Protein AF-A0A2E2AXV4-F1 (afdb_monomer_lite)

Foldseek 3Di:
DDDDDDDDDDDDDDDDDDDDPDDPPPVVVVVVVVVVVPPDDDDDDDDDDDDDCVVVVVVVVVVVVVVVVVVVVVVVVVVVVVVVVVCVVPPPLDQPAQKWKAADPVDPDQAQPAQWDFQFWKDAVPPHTHGHIWGKTWMWMATDDDPPDDGGDIDIFIWAFLERPFAADQPPDPDDGRGGGFYKDWPCPDPQADPVLQFLLQLCCQPLVVVSNPHHLSRLLNNLQSHQRRQDPDNDCPDDRIHGDPPDPSSVSSVVVNVVSVCCVVVVVRPGGATKMWGDDPRRTIIIGRDDHVVVVVCVVVVVVVVVVVVPPPPDD

Sequence (317 aa):
MPKVHLRLSRFYVLRLPLSPDENFFQLSVLAWLKFGCLLRPASQPTGSAEKKMTRKHKRVEEMNKHLITTMLSCLILVGLSNFAKATYYYDNCKYDGNVVVRDSSASSGYYLSGTKDTDLQVEKQYGGYNNISTGTLNLDIREKTNPGSNPASWYNFQAYCLEMNQTAKFDTNPTDTYGWTYQTSSLAGYSGISSSDVTFLGKLWANAFETSKTGEVEAAAFQALVWETVQDSKIDLDDDNFDLYRTNGFTKDVYALANEWIDNINNGIWTDTVDLYVLKDHCSQDFITTVPEPTSMALALVGGLMLLGRGRRQRIA

Secondary structure (DSSP, 8-state):
--------PPP--------SSS-HHHHHHHHHHHHHTT-PPPPPP-----SS-HHHHHHHHHHHHHHHHHHHHHHHHHHHHHHHHHHHHHS------SEEEEE-TTSSSSBPTT--EEEEEEEETTS-EEEEEE--EEEEEEEPPPTTSPPPPPEEEEEEES-SS-----S---SS--SEEEEEEEGGGSTT--HHHHHHHHHHHHHHTTGGGS-HHHHHHHHHHHHHHHH-SS--TTSTTEEE-TTSHHHHHHHHHHHHHHHHHHTTS-------EEEE-SSS--EEES---HHHHHHHHHHHHHHHHHGGGS---

Radius of gyration: 31.93 Å; chains: 1; bounding box: 104×83×51 Å

pLDDT: mean 76.7, std 20.16, range [28.28, 98.56]

Structure (mmCIF, N/CA/C/O backbone):
data_AF-A0A2E2AXV4-F1
#
_entry.id   AF-A0A2E2AXV4-F1
#
loop_
_atom_site.group_PDB
_atom_site.id
_atom_site.type_symbol
_atom_site.label_atom_id
_atom_site.label_alt_id
_atom_site.label_comp_id
_atom_site.label_asym_id
_atom_site.label_entity_id
_atom_site.label_seq_id
_atom_site.pdbx_PDB_ins_code
_atom_site.Cartn_x
_atom_site.Cartn_y
_atom_site.Cartn_z
_atom_site.occupancy
_atom_site.B_iso_or_equiv
_atom_site.auth_seq_id
_atom_site.auth_comp_id
_atom_site.auth_asym_id
_atom_site.auth_atom_id
_atom_site.pdbx_PDB_model_num
ATOM 1 N N . MET A 1 1 ? 77.698 25.470 8.549 1.00 33.06 1 MET A N 1
ATOM 2 C CA . MET A 1 1 ? 76.540 24.851 7.859 1.00 33.06 1 MET A CA 1
ATOM 3 C C . MET A 1 1 ? 75.270 25.376 8.515 1.00 33.06 1 MET A C 1
ATOM 5 O O . MET A 1 1 ? 75.167 25.198 9.724 1.00 33.06 1 MET A O 1
ATOM 9 N N . PRO A 1 2 ? 74.348 26.059 7.812 1.00 34.50 2 PRO A N 1
ATOM 10 C CA . PRO A 1 2 ? 73.137 26.548 8.457 1.00 34.50 2 PRO A CA 1
ATOM 11 C C . PRO A 1 2 ? 72.119 25.406 8.586 1.00 34.50 2 PRO A C 1
ATOM 13 O O . PRO A 1 2 ? 71.889 24.655 7.636 1.00 34.50 2 PRO A O 1
ATOM 16 N N . LYS A 1 3 ? 71.540 25.260 9.781 1.00 36.53 3 LYS A N 1
ATOM 17 C CA . LYS A 1 3 ? 70.423 24.350 10.058 1.00 36.53 3 LYS A CA 1
ATOM 18 C C . LYS A 1 3 ? 69.144 24.963 9.487 1.00 36.53 3 LYS A C 1
ATOM 20 O O . LYS A 1 3 ? 68.745 26.048 9.898 1.00 36.53 3 LYS A O 1
ATOM 25 N N . VAL A 1 4 ? 68.508 24.265 8.551 1.00 31.64 4 VAL A N 1
ATOM 26 C CA . VAL A 1 4 ? 67.164 24.600 8.066 1.00 31.64 4 VAL A CA 1
ATOM 27 C C . VAL A 1 4 ? 66.159 23.961 9.023 1.00 31.64 4 VAL A C 1
ATOM 29 O O . VAL A 1 4 ? 66.091 22.739 9.120 1.00 31.64 4 VAL A O 1
ATOM 32 N N . HIS A 1 5 ? 65.405 24.782 9.754 1.00 32.62 5 HIS A N 1
ATOM 33 C CA . HIS A 1 5 ? 64.292 24.323 10.582 1.00 32.62 5 HIS A CA 1
ATOM 34 C C . HIS A 1 5 ? 63.016 24.249 9.735 1.00 32.62 5 HIS A C 1
ATOM 36 O O . HIS A 1 5 ? 62.445 25.274 9.369 1.00 32.62 5 HIS A O 1
ATOM 42 N N . LEU A 1 6 ? 62.555 23.032 9.446 1.00 29.05 6 LEU A N 1
ATOM 43 C CA . LEU A 1 6 ? 61.206 22.781 8.939 1.00 29.05 6 LEU A CA 1
ATOM 44 C C . LEU A 1 6 ? 60.211 22.963 10.093 1.00 29.05 6 LEU A C 1
ATOM 46 O O . LEU A 1 6 ? 60.135 22.131 10.996 1.00 29.05 6 LEU A O 1
ATOM 50 N N . ARG A 1 7 ? 59.460 24.070 10.084 1.00 31.97 7 ARG A N 1
ATOM 51 C CA . ARG A 1 7 ? 58.270 24.233 10.931 1.00 31.97 7 ARG A CA 1
ATOM 52 C C . ARG A 1 7 ? 57.105 23.496 10.271 1.00 31.97 7 ARG A C 1
ATOM 54 O O . ARG A 1 7 ? 56.613 23.925 9.234 1.00 31.97 7 ARG A O 1
ATOM 61 N N . LEU A 1 8 ? 56.669 22.401 10.888 1.00 30.92 8 LEU A N 1
ATOM 62 C CA . LEU A 1 8 ? 55.391 21.761 10.589 1.00 30.92 8 LEU A CA 1
ATOM 63 C C . LEU A 1 8 ? 54.263 22.644 11.136 1.00 30.92 8 LEU A C 1
ATOM 65 O O . LEU A 1 8 ? 54.106 22.789 12.348 1.00 30.92 8 LEU A O 1
ATOM 69 N N . SER A 1 9 ? 53.498 23.261 10.241 1.00 33.12 9 SER A N 1
ATOM 70 C CA . SER A 1 9 ? 52.269 23.970 10.595 1.00 33.12 9 SER A CA 1
ATOM 71 C C . SER A 1 9 ? 51.182 22.953 10.951 1.00 33.12 9 SER A C 1
ATOM 73 O O . SER A 1 9 ? 50.941 22.011 10.197 1.00 33.12 9 SER A O 1
ATOM 75 N N . ARG A 1 10 ? 50.535 23.131 12.110 1.00 34.66 10 ARG A N 1
ATOM 76 C CA . ARG A 1 10 ? 49.409 22.304 12.570 1.00 34.66 10 ARG A CA 1
ATOM 77 C C . ARG A 1 10 ? 48.262 22.348 11.556 1.00 34.66 10 ARG A C 1
ATOM 79 O O . ARG A 1 10 ? 47.731 23.421 11.279 1.00 34.66 10 ARG A O 1
ATOM 86 N N . PHE A 1 11 ? 47.851 21.183 11.062 1.00 32.62 11 PHE A N 1
ATOM 87 C CA . PHE A 1 11 ? 46.569 21.011 10.386 1.00 32.62 11 PHE A CA 1
ATOM 88 C C . PHE A 1 11 ? 45.459 20.995 11.440 1.00 32.62 11 PHE A C 1
ATOM 90 O O . PHE A 1 11 ? 45.424 20.111 12.293 1.00 32.62 11 PHE A O 1
ATOM 97 N N . TYR A 1 12 ? 44.562 21.977 11.391 1.00 30.95 12 TYR A N 1
ATOM 98 C CA . TYR A 1 12 ? 43.303 21.931 12.129 1.00 30.95 12 TYR A CA 1
ATOM 99 C C . TYR A 1 12 ? 42.257 21.255 11.243 1.00 30.95 12 TYR A C 1
ATOM 101 O O . TYR A 1 12 ? 41.901 21.779 10.188 1.00 30.95 12 TYR A O 1
ATOM 109 N N . VAL A 1 13 ? 41.778 20.086 11.666 1.00 32.41 13 VAL A N 1
ATOM 110 C CA . VAL A 1 13 ? 40.598 19.444 11.079 1.00 32.41 13 VAL A CA 1
ATOM 111 C C . VAL A 1 13 ? 39.376 20.099 11.716 1.00 32.41 13 VAL A C 1
ATOM 113 O O . VAL A 1 13 ? 38.994 19.765 12.835 1.00 32.41 13 VAL A O 1
ATOM 116 N N . LEU A 1 14 ? 38.796 21.080 11.029 1.00 28.28 14 LEU A N 1
ATOM 117 C CA . LEU A 1 14 ? 37.485 21.622 11.378 1.00 28.28 14 LEU A CA 1
ATOM 118 C C . LEU A 1 14 ? 36.425 20.588 10.978 1.00 28.28 14 LEU A C 1
ATOM 120 O O . LEU A 1 14 ? 36.155 20.407 9.793 1.00 28.28 14 LEU A O 1
ATOM 124 N N . ARG A 1 15 ? 35.843 19.893 11.962 1.00 30.91 15 ARG A N 1
ATOM 125 C CA . ARG A 1 15 ? 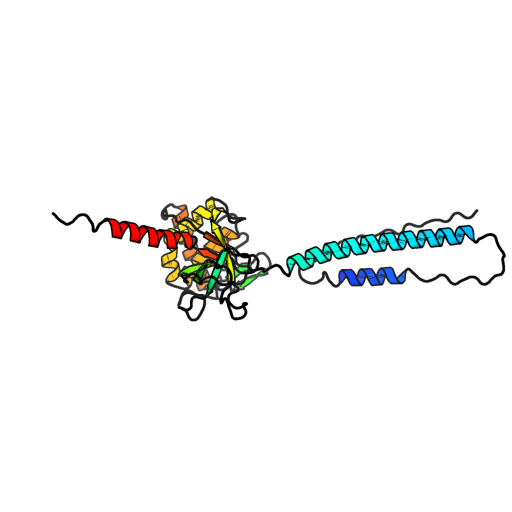34.567 19.188 11.782 1.00 30.91 15 ARG A CA 1
ATOM 126 C C . ARG A 1 15 ? 33.449 20.203 11.982 1.00 30.91 15 ARG A C 1
ATOM 128 O O . ARG A 1 15 ? 33.238 20.655 13.103 1.00 30.91 15 ARG A O 1
ATOM 135 N N . LEU A 1 16 ? 32.766 20.564 10.903 1.00 33.41 16 LEU A N 1
ATOM 136 C CA . LEU A 1 16 ? 31.475 21.243 10.972 1.00 33.41 16 LEU A CA 1
ATOM 137 C C . LEU A 1 16 ? 30.372 20.184 10.817 1.00 33.41 16 LEU A C 1
ATOM 139 O O . LEU A 1 16 ? 30.524 19.308 9.962 1.00 33.41 16 LEU A O 1
ATOM 143 N N . PRO A 1 17 ? 29.295 20.226 11.619 1.00 34.78 17 PRO A N 1
ATOM 144 C CA . PRO A 1 17 ? 28.119 19.402 11.378 1.00 34.78 17 PRO A CA 1
ATOM 145 C C . PRO A 1 17 ? 27.365 19.997 10.180 1.00 34.78 17 PRO A C 1
ATOM 147 O O . PRO A 1 17 ? 27.063 21.188 10.179 1.00 34.78 17 PRO A O 1
ATOM 150 N N . LEU A 1 18 ? 27.111 19.206 9.136 1.00 38.47 18 LEU A N 1
ATOM 151 C CA . LEU A 1 18 ? 26.379 19.647 7.943 1.00 38.47 18 LEU A CA 1
ATOM 152 C C . LEU A 1 18 ? 25.322 18.601 7.570 1.00 38.47 18 LEU A C 1
ATOM 154 O O . LEU A 1 18 ? 25.611 17.405 7.613 1.00 38.47 18 LEU A O 1
ATOM 158 N N . SER A 1 19 ? 24.112 19.074 7.245 1.00 40.28 19 SER A N 1
ATOM 159 C CA . SER A 1 19 ? 22.974 18.257 6.803 1.00 40.28 19 SER A CA 1
ATOM 160 C C . SER A 1 19 ? 23.146 17.791 5.342 1.00 40.28 19 SER A C 1
ATOM 162 O O . SER A 1 19 ? 23.970 18.368 4.620 1.00 40.28 19 SER A O 1
ATOM 164 N N . PRO A 1 20 ? 22.428 16.736 4.905 1.00 46.34 20 PRO A N 1
ATOM 165 C CA . PRO A 1 20 ? 22.838 15.937 3.748 1.00 46.34 20 PRO A CA 1
ATOM 166 C C . PRO A 1 20 ? 22.631 16.583 2.371 1.00 46.34 20 PRO A C 1
ATOM 168 O O . PRO A 1 20 ? 23.271 16.138 1.421 1.00 46.34 20 PRO A O 1
ATOM 171 N N . ASP A 1 21 ? 21.814 17.631 2.233 1.00 44.28 21 ASP A N 1
ATOM 172 C CA . ASP A 1 21 ? 21.125 17.804 0.945 1.00 44.28 21 ASP A CA 1
ATOM 173 C C . ASP A 1 21 ? 21.596 18.922 0.003 1.00 44.28 21 ASP A C 1
ATOM 175 O O . ASP A 1 21 ? 21.155 18.918 -1.139 1.00 44.28 21 ASP A O 1
ATOM 179 N N . GLU A 1 22 ? 22.525 19.831 0.348 1.00 44.75 22 GLU A N 1
ATOM 180 C CA . GLU A 1 22 ? 22.777 20.967 -0.580 1.00 44.75 22 GLU A CA 1
ATOM 181 C C . GLU A 1 22 ? 24.216 21.402 -0.910 1.00 44.75 22 GLU A C 1
ATOM 183 O O . GLU A 1 22 ? 24.378 22.245 -1.786 1.00 44.75 22 GLU A O 1
ATOM 188 N N . ASN A 1 23 ? 25.302 20.873 -0.327 1.00 46.88 23 ASN A N 1
ATOM 189 C CA . ASN A 1 23 ? 26.601 21.581 -0.458 1.00 46.88 23 ASN A CA 1
ATOM 190 C C . ASN A 1 23 ? 27.855 20.775 -0.833 1.00 46.88 23 ASN A C 1
ATOM 192 O O . ASN A 1 23 ? 28.978 21.251 -0.633 1.00 46.88 23 ASN A O 1
ATOM 196 N N . PHE A 1 24 ? 27.723 19.609 -1.471 1.00 48.75 24 PHE A N 1
ATOM 197 C CA . PHE A 1 24 ? 28.915 18.846 -1.879 1.00 48.75 24 PHE A CA 1
ATOM 198 C C . PHE A 1 24 ? 29.754 19.547 -2.972 1.00 48.75 24 PHE A C 1
ATOM 200 O O . PHE A 1 24 ? 30.974 19.383 -3.022 1.00 48.75 24 PHE A O 1
ATOM 207 N N . PHE A 1 25 ? 29.138 20.398 -3.801 1.00 46.88 25 PHE A N 1
ATOM 208 C CA . PHE A 1 25 ? 29.830 21.122 -4.878 1.00 46.88 25 PHE A CA 1
ATOM 209 C C . PHE A 1 25 ? 30.650 22.338 -4.401 1.00 46.88 25 PHE A C 1
ATOM 211 O O . PHE A 1 25 ? 31.629 22.707 -5.047 1.00 46.88 25 PHE A O 1
ATOM 218 N N . GLN A 1 26 ? 30.311 22.952 -3.261 1.00 48.59 26 GLN A N 1
ATOM 219 C CA . GLN A 1 26 ? 31.015 24.149 -2.769 1.00 48.59 26 GLN A CA 1
ATOM 220 C C . GLN A 1 26 ? 32.349 23.828 -2.069 1.00 48.59 26 GLN A C 1
ATOM 222 O O . GLN A 1 26 ? 33.305 24.608 -2.137 1.00 48.59 26 GLN A O 1
ATOM 227 N N . LEU A 1 27 ? 32.457 22.662 -1.424 1.00 48.47 27 LEU A N 1
ATOM 228 C CA . LEU A 1 27 ? 33.640 22.286 -0.637 1.00 48.47 27 LEU A CA 1
ATOM 229 C C . LEU A 1 27 ? 34.871 21.956 -1.496 1.00 48.47 27 LEU A C 1
ATOM 231 O O . LEU A 1 27 ? 36.000 22.241 -1.088 1.00 48.47 27 LEU A O 1
ATOM 235 N N . SER A 1 28 ? 34.680 21.417 -2.701 1.00 48.75 28 SER A N 1
ATOM 236 C CA . SER A 1 28 ? 35.780 21.102 -3.623 1.00 48.75 28 SER A CA 1
ATOM 237 C C . SER A 1 28 ? 36.423 22.363 -4.222 1.00 48.75 28 SER A C 1
ATOM 239 O O . SER A 1 28 ? 37.643 22.404 -4.394 1.00 48.75 28 SER A O 1
ATOM 241 N N . VAL A 1 29 ? 35.648 23.432 -4.441 1.00 48.66 29 VAL A N 1
ATOM 242 C CA . VAL A 1 29 ? 36.140 24.717 -4.976 1.00 48.66 29 VAL A CA 1
ATOM 243 C C . VAL A 1 29 ? 36.889 25.537 -3.912 1.00 48.66 29 VAL A C 1
ATOM 245 O O . VAL A 1 29 ? 37.928 26.137 -4.196 1.00 48.66 29 VAL A O 1
ATOM 248 N N . LEU A 1 30 ? 36.436 25.519 -2.653 1.00 45.41 30 LEU A N 1
ATOM 249 C CA . LEU A 1 30 ? 37.099 26.246 -1.556 1.00 45.41 30 LEU A CA 1
ATOM 250 C C . LEU A 1 30 ? 38.467 25.656 -1.171 1.00 45.41 30 LEU A C 1
ATOM 252 O O . LEU A 1 30 ? 39.377 26.402 -0.790 1.00 45.41 30 LEU A O 1
ATOM 256 N N . ALA A 1 31 ? 38.655 24.341 -1.316 1.00 50.69 31 ALA A N 1
ATOM 257 C CA . ALA A 1 31 ? 39.959 23.701 -1.128 1.00 50.69 31 ALA A CA 1
ATOM 258 C C . ALA A 1 31 ? 40.990 24.151 -2.187 1.00 50.69 31 ALA A C 1
ATOM 260 O O . ALA A 1 31 ? 42.175 24.303 -1.875 1.00 50.69 31 ALA A O 1
ATOM 261 N N . TRP A 1 32 ? 40.535 24.445 -3.410 1.00 50.66 32 TRP A N 1
ATOM 262 C CA . TRP A 1 32 ? 41.373 24.919 -4.516 1.00 50.66 32 TRP A CA 1
ATOM 263 C C . TRP A 1 32 ? 41.937 26.329 -4.285 1.00 50.66 32 TRP A C 1
ATOM 265 O O . TRP A 1 32 ? 43.131 26.562 -4.490 1.00 50.66 32 TRP A O 1
ATOM 275 N N . LEU A 1 33 ? 41.123 27.262 -3.780 1.00 44.84 33 LEU A N 1
ATOM 276 C CA . LEU A 1 33 ? 41.553 28.649 -3.542 1.00 44.84 33 LEU A CA 1
ATOM 277 C C . LEU A 1 33 ? 42.592 28.775 -2.415 1.00 44.84 33 LEU A C 1
ATOM 279 O O . LEU A 1 33 ? 43.498 29.607 -2.498 1.00 44.84 33 LEU A O 1
ATOM 283 N N . LYS A 1 34 ? 42.525 27.923 -1.383 1.00 44.09 34 LYS A N 1
ATOM 284 C CA . LYS A 1 34 ? 43.516 27.940 -0.291 1.00 44.09 34 LYS A CA 1
ATOM 285 C C . LYS A 1 34 ? 44.873 27.352 -0.686 1.00 44.09 34 LYS A C 1
ATOM 287 O O . LYS A 1 34 ? 45.884 27.805 -0.152 1.00 44.09 34 LYS A O 1
ATOM 292 N N . PHE A 1 35 ? 44.926 26.405 -1.625 1.00 46.06 35 PHE A N 1
ATOM 293 C CA . PHE A 1 35 ? 46.199 25.845 -2.100 1.00 46.06 35 PHE A CA 1
ATOM 294 C C . PHE A 1 35 ? 46.886 26.716 -3.163 1.00 46.06 35 PHE A C 1
ATOM 296 O O . PHE A 1 35 ? 48.115 26.805 -3.166 1.00 46.06 35 PHE A O 1
ATOM 303 N N . GLY A 1 36 ? 46.125 27.434 -3.999 1.00 44.53 36 GLY A N 1
ATOM 304 C CA . GLY A 1 36 ? 46.685 28.347 -5.007 1.00 44.53 36 GLY A CA 1
ATOM 305 C C . GLY A 1 36 ? 47.483 29.525 -4.425 1.00 44.53 36 GLY A C 1
ATOM 306 O O . GLY A 1 36 ? 48.432 29.996 -5.046 1.00 44.53 36 GLY A O 1
ATOM 307 N N . CYS A 1 37 ? 47.171 29.965 -3.201 1.00 40.81 37 CYS A N 1
ATOM 308 C CA . CYS A 1 37 ? 47.824 31.124 -2.578 1.00 40.81 37 CYS A CA 1
ATOM 309 C C . CYS A 1 37 ? 49.216 30.855 -1.970 1.00 40.81 37 CYS A C 1
ATOM 311 O O . CYS A 1 37 ? 49.896 31.806 -1.587 1.00 40.81 37 CYS A O 1
ATOM 313 N N . LEU A 1 38 ? 49.675 29.601 -1.876 1.00 46.69 38 LEU A N 1
ATOM 314 C CA . LEU A 1 38 ? 50.963 29.269 -1.238 1.00 46.69 38 LEU A CA 1
ATOM 315 C C . LEU A 1 38 ? 52.137 29.080 -2.210 1.00 46.69 38 LEU A C 1
ATOM 317 O O . LEU A 1 38 ? 53.274 28.925 -1.765 1.00 46.69 38 LEU A O 1
ATOM 321 N N . LEU A 1 39 ? 51.910 29.158 -3.523 1.00 43.66 39 LEU A N 1
ATOM 322 C CA . LEU A 1 39 ? 52.967 29.053 -4.534 1.00 43.66 39 LEU A CA 1
ATOM 323 C C . LEU A 1 39 ? 53.317 30.430 -5.107 1.00 43.66 39 LEU A C 1
ATOM 325 O O . LEU A 1 39 ? 53.106 30.713 -6.283 1.00 43.66 39 LEU A O 1
ATOM 329 N N . ARG A 1 40 ? 53.876 31.308 -4.267 1.00 45.03 40 ARG A N 1
ATOM 330 C CA . ARG A 1 40 ? 54.516 32.542 -4.745 1.00 45.03 40 ARG A CA 1
ATOM 331 C C . ARG A 1 40 ? 55.931 32.191 -5.238 1.00 45.03 40 ARG A C 1
ATOM 333 O O . ARG A 1 40 ? 56.717 31.686 -4.435 1.00 45.03 40 ARG A O 1
ATOM 340 N N . PRO A 1 41 ? 56.288 32.420 -6.514 1.00 46.56 41 PRO A N 1
ATOM 341 C CA . PRO A 1 41 ? 57.640 32.152 -6.992 1.00 46.56 41 PRO A CA 1
ATOM 342 C C . PRO A 1 41 ? 58.630 33.079 -6.278 1.00 46.56 41 PRO A C 1
ATOM 344 O O . PRO A 1 41 ? 58.455 34.297 -6.255 1.00 46.56 41 PRO A O 1
ATOM 347 N N . ALA A 1 42 ? 59.660 32.498 -5.662 1.00 51.62 42 ALA A N 1
ATOM 348 C CA . ALA A 1 42 ? 60.747 33.261 -5.064 1.00 51.62 42 ALA A CA 1
ATOM 349 C C . ALA A 1 42 ? 61.505 34.020 -6.166 1.00 51.62 42 ALA A C 1
ATOM 351 O O . ALA A 1 42 ? 61.944 33.426 -7.152 1.00 51.62 42 ALA A O 1
ATOM 352 N N . SER A 1 43 ? 61.645 35.334 -5.995 1.00 53.06 43 SER A N 1
ATOM 353 C CA . SER A 1 43 ? 62.412 36.223 -6.871 1.00 53.06 43 SER A CA 1
ATOM 354 C C . SER A 1 43 ? 63.854 35.728 -7.040 1.00 53.06 43 SER A C 1
ATOM 356 O O . SER A 1 43 ? 64.539 35.466 -6.049 1.00 53.06 43 SER A O 1
ATOM 358 N N . GLN A 1 44 ? 64.313 35.612 -8.289 1.00 51.25 44 GLN A N 1
ATOM 359 C CA . GLN A 1 44 ? 65.667 35.167 -8.624 1.00 51.25 44 GLN A CA 1
ATOM 360 C C . GLN A 1 44 ? 66.733 36.168 -8.137 1.00 51.25 44 GLN A C 1
ATOM 362 O O . GLN A 1 44 ? 66.582 37.367 -8.369 1.00 51.25 44 GLN A O 1
ATOM 367 N N . PRO A 1 45 ? 67.836 35.709 -7.517 1.00 47.66 45 PRO A N 1
ATOM 368 C CA . PRO A 1 45 ? 68.968 36.570 -7.207 1.00 47.66 45 PRO A CA 1
ATOM 369 C C . PRO A 1 45 ? 69.836 36.799 -8.453 1.00 47.66 45 PRO A C 1
ATOM 371 O O . PRO A 1 45 ? 70.344 35.858 -9.065 1.00 47.66 45 PRO A O 1
ATOM 374 N N . THR A 1 46 ? 70.046 38.065 -8.805 1.00 59.88 46 THR A N 1
ATOM 375 C CA . THR A 1 46 ? 71.034 38.506 -9.794 1.00 59.88 46 THR A CA 1
ATOM 376 C C . THR A 1 46 ? 72.407 38.601 -9.130 1.00 59.88 46 THR A C 1
ATOM 378 O O . THR A 1 46 ? 72.633 39.482 -8.302 1.00 59.88 46 THR A O 1
ATOM 381 N N . GLY A 1 47 ? 73.336 37.708 -9.470 1.00 48.72 47 GLY A N 1
ATOM 382 C CA . GLY A 1 47 ? 74.706 37.789 -8.961 1.00 48.72 47 GLY A CA 1
ATOM 383 C C . GLY A 1 47 ? 75.611 36.678 -9.479 1.00 48.72 47 GLY A C 1
ATOM 384 O O . GLY A 1 47 ? 75.411 35.505 -9.178 1.00 48.72 47 GLY A O 1
ATOM 385 N N . SER A 1 48 ? 76.613 37.072 -10.263 1.00 56.41 48 SER A N 1
ATOM 386 C CA . SER A 1 48 ? 77.638 36.222 -10.869 1.00 56.41 48 SER A CA 1
ATOM 387 C C . SER A 1 48 ? 78.529 35.557 -9.810 1.00 56.41 48 SER A C 1
ATOM 389 O O . SER A 1 48 ? 79.532 36.122 -9.386 1.00 56.41 48 SER A O 1
ATOM 391 N N . ALA A 1 49 ? 78.164 34.340 -9.400 1.00 54.94 49 ALA A N 1
ATOM 392 C CA . ALA A 1 49 ? 79.024 33.396 -8.680 1.00 54.94 49 ALA A CA 1
ATOM 393 C C . ALA A 1 49 ? 78.829 31.973 -9.241 1.00 54.94 49 ALA A C 1
ATOM 395 O O . ALA A 1 49 ? 78.188 31.092 -8.674 1.00 54.94 49 ALA A O 1
ATOM 396 N N . GLU A 1 50 ? 79.318 31.820 -10.465 1.00 51.38 50 GLU A N 1
ATOM 397 C CA . GLU A 1 50 ? 80.151 30.728 -10.969 1.00 51.38 50 GLU A CA 1
ATOM 398 C C . GLU A 1 50 ? 80.106 29.337 -10.275 1.00 51.38 50 GLU A C 1
ATOM 400 O O . GLU A 1 50 ? 80.683 29.073 -9.222 1.00 51.38 50 GLU A O 1
ATOM 405 N N . LYS A 1 51 ? 79.477 28.392 -10.990 1.00 58.53 51 LYS A N 1
ATOM 406 C CA . LYS A 1 51 ? 79.886 26.982 -11.185 1.00 58.53 51 LYS A CA 1
ATOM 407 C C . LYS A 1 51 ? 80.297 26.146 -9.955 1.00 58.53 51 LYS A C 1
ATOM 409 O O . LYS A 1 51 ? 81.298 25.438 -9.997 1.00 58.53 51 LYS A O 1
ATOM 414 N N . LYS A 1 52 ? 79.468 26.049 -8.911 1.00 54.28 52 LYS A N 1
ATOM 415 C CA . LYS A 1 52 ? 79.474 24.835 -8.044 1.00 54.28 52 LYS A CA 1
ATOM 416 C C . LYS A 1 52 ? 78.152 24.499 -7.349 1.00 54.28 52 LYS A C 1
ATOM 418 O O . LYS A 1 52 ? 78.120 23.672 -6.441 1.00 54.28 52 LYS A O 1
ATOM 423 N N . MET A 1 53 ? 7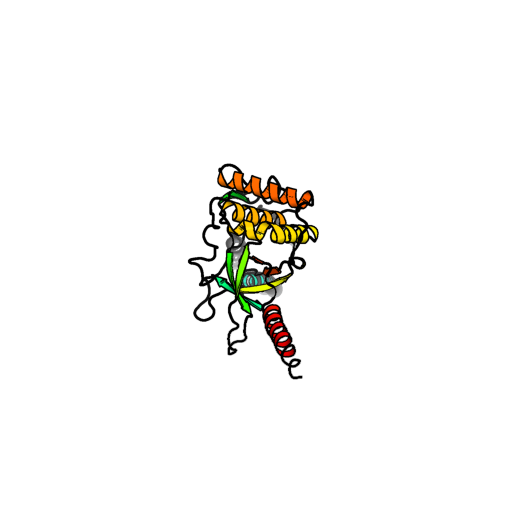7.041 25.076 -7.814 1.00 52.78 53 MET A N 1
ATOM 424 C CA . MET A 1 53 ? 75.712 24.900 -7.205 1.00 52.78 53 MET A CA 1
ATOM 425 C C . MET A 1 53 ? 74.668 24.260 -8.139 1.00 52.78 53 MET A C 1
ATOM 427 O O . MET A 1 53 ? 73.483 24.238 -7.834 1.00 52.78 53 MET A O 1
ATOM 431 N N . THR A 1 54 ? 75.086 23.679 -9.266 1.00 59.12 54 THR A N 1
ATOM 432 C CA . THR A 1 54 ? 74.168 23.156 -10.296 1.00 59.12 54 THR A CA 1
ATOM 433 C C . THR A 1 54 ? 73.594 21.769 -9.986 1.00 59.12 54 THR A C 1
ATOM 435 O O . THR A 1 54 ? 72.497 21.446 -10.432 1.00 59.12 54 THR A O 1
ATOM 438 N N . ARG A 1 55 ? 74.265 20.938 -9.172 1.00 60.94 55 ARG A N 1
ATOM 439 C CA . ARG A 1 55 ? 73.758 19.586 -8.847 1.00 60.94 55 ARG A CA 1
ATOM 440 C C . ARG A 1 55 ? 72.704 19.559 -7.740 1.00 60.94 55 ARG A C 1
ATOM 442 O O . ARG A 1 55 ? 71.781 18.753 -7.816 1.00 60.94 55 ARG A O 1
ATOM 449 N N . LYS A 1 56 ? 72.822 20.414 -6.717 1.00 64.69 56 LYS A N 1
ATOM 450 C CA . LYS A 1 56 ? 71.837 20.452 -5.621 1.00 64.69 56 LYS A CA 1
ATOM 451 C C . LYS A 1 56 ? 70.514 21.054 -6.082 1.00 64.69 56 LYS A C 1
ATOM 453 O O . LYS A 1 56 ? 69.472 20.505 -5.751 1.00 64.69 56 LYS A O 1
ATOM 458 N N . HIS A 1 57 ? 70.558 22.110 -6.894 1.00 67.88 57 HIS A N 1
ATOM 459 C CA . HIS A 1 57 ? 69.336 22.754 -7.363 1.00 67.88 57 HIS A CA 1
ATOM 460 C C . HIS A 1 57 ? 68.531 21.849 -8.306 1.00 67.88 57 HIS A C 1
ATOM 462 O O . HIS A 1 57 ? 67.330 21.692 -8.109 1.00 67.88 57 HIS A O 1
ATOM 468 N N . LYS A 1 58 ? 69.215 21.138 -9.218 1.00 73.38 58 LYS A N 1
ATOM 469 C CA . LYS A 1 58 ? 68.579 20.168 -10.120 1.00 73.38 58 LYS A CA 1
ATOM 470 C C . LYS A 1 58 ? 67.909 19.006 -9.370 1.00 73.38 58 LYS A C 1
ATOM 472 O O . LYS A 1 58 ? 66.821 18.600 -9.744 1.00 73.38 58 LYS A O 1
ATOM 477 N N . ARG A 1 59 ? 68.499 18.502 -8.273 1.00 72.31 59 ARG A N 1
ATOM 478 C CA . ARG A 1 59 ? 67.853 17.456 -7.448 1.00 72.31 59 ARG A CA 1
ATOM 479 C C . ARG A 1 59 ? 66.592 17.940 -6.737 1.00 72.31 59 ARG A C 1
ATOM 481 O O . ARG A 1 59 ? 65.649 17.170 -6.621 1.00 72.31 59 ARG A O 1
ATOM 488 N N . VAL A 1 60 ? 66.576 19.185 -6.259 1.00 73.25 60 VAL A N 1
ATOM 489 C CA . VAL A 1 60 ? 65.387 19.758 -5.603 1.00 73.25 60 VAL A CA 1
ATOM 490 C C . VAL A 1 60 ? 64.257 19.954 -6.615 1.00 73.25 60 VAL A C 1
ATOM 492 O O . VAL A 1 60 ? 63.104 19.676 -6.303 1.00 73.25 60 VAL A O 1
ATOM 495 N N . GLU A 1 61 ? 64.583 20.363 -7.842 1.00 77.00 61 GLU A N 1
ATOM 496 C CA . GLU A 1 61 ? 63.594 20.507 -8.913 1.00 77.00 61 GLU A CA 1
ATOM 497 C C . GLU A 1 61 ? 62.995 19.155 -9.339 1.00 77.00 61 GLU A C 1
ATOM 499 O O . GLU A 1 61 ? 61.777 19.031 -9.445 1.00 77.00 61 GLU A O 1
ATOM 504 N N . GLU A 1 62 ? 63.828 18.122 -9.504 1.00 78.50 62 GLU A N 1
ATOM 505 C CA . GLU A 1 62 ? 63.376 16.753 -9.811 1.00 78.50 62 GLU A CA 1
ATOM 506 C C . GLU A 1 62 ? 62.516 16.159 -8.678 1.00 78.50 62 GLU A C 1
ATOM 508 O O . GLU A 1 62 ? 61.471 15.561 -8.933 1.00 78.50 62 GLU A O 1
ATOM 513 N N . MET A 1 63 ? 62.892 16.382 -7.411 1.00 80.00 63 MET A N 1
ATOM 514 C CA . MET A 1 63 ? 62.081 15.948 -6.264 1.00 80.00 63 MET A CA 1
ATOM 515 C C . MET A 1 63 ? 60.719 16.648 -6.215 1.00 80.00 63 MET A C 1
ATOM 517 O O . MET A 1 63 ? 59.712 15.997 -5.939 1.00 80.00 63 MET A O 1
ATOM 521 N N . ASN A 1 64 ? 60.663 17.949 -6.515 1.00 79.38 64 ASN A N 1
ATOM 522 C CA . ASN A 1 64 ? 59.398 18.682 -6.551 1.00 79.38 64 ASN A CA 1
ATOM 523 C C . ASN A 1 64 ? 58.489 18.193 -7.684 1.00 79.38 64 ASN A C 1
ATOM 525 O O . ASN A 1 64 ? 57.287 18.055 -7.465 1.00 79.38 64 ASN A O 1
ATOM 529 N N . LYS A 1 65 ? 59.044 17.866 -8.860 1.00 81.44 65 LYS A N 1
ATOM 530 C CA . LYS A 1 65 ? 58.270 17.274 -9.964 1.00 81.44 65 LYS A CA 1
ATOM 531 C C . LYS A 1 65 ? 57.663 15.933 -9.554 1.00 81.44 65 LYS A C 1
ATOM 533 O O . LYS A 1 65 ? 56.464 15.744 -9.722 1.00 81.44 65 LYS A O 1
ATOM 538 N N . HIS A 1 66 ? 58.439 15.042 -8.932 1.00 81.31 66 HIS A N 1
ATOM 539 C CA . HIS A 1 66 ? 57.911 13.757 -8.463 1.00 81.31 66 HIS A CA 1
ATOM 540 C C . HIS A 1 66 ? 56.829 13.899 -7.385 1.00 81.31 66 HIS A C 1
ATOM 542 O O . HIS A 1 66 ? 55.832 13.171 -7.424 1.00 81.31 66 HIS A O 1
ATOM 548 N N . LEU A 1 67 ? 56.991 14.841 -6.452 1.00 81.94 67 LEU A N 1
ATOM 549 C CA . LEU A 1 67 ? 56.003 15.080 -5.401 1.00 81.94 67 LEU A CA 1
ATOM 550 C C . LEU A 1 67 ? 54.684 15.605 -5.986 1.00 81.94 67 LEU A C 1
ATOM 552 O O . LEU A 1 67 ? 53.623 15.077 -5.663 1.00 81.94 67 LEU A O 1
ATOM 556 N N . ILE A 1 68 ? 54.755 16.588 -6.891 1.00 83.31 68 ILE A N 1
ATOM 557 C CA . ILE A 1 68 ? 53.577 17.164 -7.554 1.00 83.31 68 ILE A CA 1
ATOM 558 C C . ILE A 1 68 ? 52.847 16.096 -8.375 1.00 83.31 68 ILE A C 1
ATOM 560 O O . ILE A 1 68 ? 51.634 15.952 -8.232 1.00 83.31 68 ILE A O 1
ATOM 564 N N . THR A 1 69 ? 53.565 15.296 -9.170 1.00 87.31 69 THR A N 1
ATOM 565 C CA . THR A 1 69 ? 52.950 14.232 -9.978 1.00 87.31 69 THR A CA 1
ATOM 566 C C . THR A 1 69 ? 52.275 13.177 -9.104 1.00 87.31 69 THR A C 1
ATOM 568 O O . THR A 1 69 ? 51.156 12.761 -9.399 1.00 87.31 69 THR A O 1
ATOM 571 N N . THR A 1 70 ? 52.902 12.777 -7.994 1.00 88.00 70 THR A N 1
ATOM 572 C CA . THR A 1 70 ? 52.316 11.790 -7.071 1.00 88.00 70 THR A CA 1
ATOM 573 C C . THR A 1 70 ? 51.048 12.330 -6.409 1.00 88.00 70 THR A C 1
ATOM 575 O O . THR A 1 70 ? 50.030 11.641 -6.372 1.00 88.00 70 THR A O 1
ATOM 578 N N . MET A 1 71 ? 51.064 13.584 -5.943 1.00 86.62 71 MET A N 1
ATOM 579 C CA . MET A 1 71 ? 49.880 14.196 -5.335 1.00 86.62 71 MET A CA 1
ATOM 580 C C . MET A 1 71 ? 48.736 14.368 -6.337 1.00 86.62 71 MET A C 1
ATOM 582 O O . MET A 1 71 ? 47.591 14.074 -5.999 1.00 86.62 71 MET A O 1
ATOM 586 N N . LEU A 1 72 ? 49.038 14.779 -7.573 1.00 87.25 72 LEU A N 1
ATOM 587 C CA . LEU A 1 72 ? 48.037 14.910 -8.630 1.00 87.25 72 LEU A CA 1
ATOM 588 C C . LEU A 1 72 ? 47.424 13.547 -8.992 1.00 87.25 72 LEU A C 1
ATOM 590 O O . LEU A 1 72 ? 46.214 13.450 -9.159 1.00 87.25 72 LEU A O 1
ATOM 594 N N . SER A 1 73 ? 48.234 12.485 -9.025 1.00 84.88 73 SER A N 1
ATOM 595 C CA . SER A 1 73 ? 47.769 11.114 -9.289 1.00 84.88 73 SER A CA 1
ATOM 596 C C . SER A 1 73 ? 46.801 10.621 -8.207 1.00 84.88 73 SER A C 1
ATOM 598 O O . SER A 1 73 ? 45.736 10.092 -8.525 1.00 84.88 73 SER A O 1
ATOM 600 N N . CYS A 1 74 ? 47.122 10.850 -6.928 1.00 82.25 74 CYS A N 1
ATOM 601 C CA . CYS A 1 74 ? 46.231 10.511 -5.815 1.00 82.25 74 CYS A CA 1
ATOM 602 C C . CYS A 1 74 ? 44.925 11.318 -5.854 1.00 82.25 74 CYS A C 1
ATOM 604 O O . CYS A 1 74 ? 43.855 10.762 -5.619 1.00 82.25 74 CYS A O 1
ATOM 606 N N . LEU A 1 75 ? 44.993 12.611 -6.184 1.00 80.50 75 LEU A N 1
ATOM 607 C CA . LEU A 1 75 ? 43.811 13.468 -6.321 1.00 80.50 75 LEU A CA 1
ATOM 608 C C . LEU A 1 75 ? 42.901 13.022 -7.468 1.00 80.50 75 LEU A C 1
ATOM 610 O O . LEU A 1 75 ? 41.688 12.977 -7.287 1.00 80.50 75 LEU A O 1
ATOM 614 N N . ILE A 1 76 ? 43.471 12.643 -8.615 1.00 85.44 76 ILE A N 1
ATOM 615 C CA . ILE A 1 76 ? 42.708 12.116 -9.753 1.00 85.44 76 ILE A CA 1
ATOM 616 C C . ILE A 1 76 ? 42.030 10.791 -9.379 1.00 85.44 76 ILE A C 1
ATOM 618 O O . ILE A 1 76 ? 40.845 10.628 -9.646 1.00 85.44 76 ILE A O 1
ATOM 622 N N . LEU A 1 77 ? 42.728 9.873 -8.701 1.00 82.56 77 LEU A N 1
ATOM 623 C CA . LEU A 1 77 ? 42.149 8.600 -8.244 1.00 82.56 77 LEU A CA 1
ATOM 624 C C . LEU A 1 77 ? 40.982 8.798 -7.260 1.00 82.56 77 LEU A C 1
ATOM 626 O O . LEU A 1 77 ? 39.939 8.151 -7.381 1.00 82.56 77 LEU A O 1
ATOM 630 N N . VAL A 1 78 ? 41.119 9.720 -6.304 1.00 82.31 78 VAL A N 1
ATOM 631 C CA . VAL A 1 78 ? 40.043 10.036 -5.349 1.00 82.31 78 VAL A CA 1
ATOM 632 C C . VAL A 1 78 ? 38.885 10.762 -6.046 1.00 82.31 78 VAL A C 1
ATOM 634 O O . VAL A 1 78 ? 37.725 10.446 -5.798 1.00 82.31 78 VAL A O 1
ATOM 637 N N . GLY A 1 79 ? 39.176 11.683 -6.967 1.00 77.44 79 GLY A N 1
ATOM 638 C CA . GLY A 1 79 ? 38.160 12.379 -7.759 1.00 77.44 79 GLY A CA 1
ATOM 639 C C . GLY A 1 79 ? 37.347 11.428 -8.639 1.00 77.44 79 GLY A C 1
ATOM 640 O O . GLY A 1 79 ? 36.121 11.457 -8.595 1.00 77.44 79 GLY A O 1
ATOM 641 N N . LEU A 1 80 ? 38.016 10.535 -9.375 1.00 77.00 80 LEU A N 1
ATOM 642 C CA . LEU A 1 80 ? 37.364 9.556 -10.249 1.00 77.00 80 LEU A CA 1
ATOM 643 C C . LEU A 1 80 ? 36.553 8.519 -9.464 1.00 77.00 80 LEU A C 1
ATOM 645 O O . LEU A 1 80 ? 35.462 8.164 -9.897 1.00 77.00 80 LEU A O 1
ATOM 649 N N . SER A 1 81 ? 37.031 8.062 -8.301 1.00 69.06 81 SER A N 1
ATOM 650 C CA . SER A 1 81 ? 36.273 7.105 -7.478 1.00 69.06 81 SER A CA 1
ATOM 651 C C . SER A 1 81 ? 35.010 7.719 -6.865 1.00 69.06 81 SER A C 1
ATOM 653 O O . SER A 1 81 ? 33.974 7.056 -6.809 1.00 69.06 81 SER A O 1
ATOM 655 N N . ASN A 1 82 ? 35.054 8.995 -6.474 1.00 66.38 82 ASN A N 1
ATOM 656 C CA . ASN A 1 82 ? 33.868 9.716 -6.010 1.00 66.38 82 ASN A CA 1
ATOM 657 C C . ASN A 1 82 ? 32.910 10.055 -7.163 1.00 66.38 82 ASN A C 1
ATOM 659 O O . ASN A 1 82 ? 31.699 9.933 -6.997 1.00 66.38 82 ASN A O 1
ATOM 663 N N . PHE A 1 83 ? 33.427 10.415 -8.343 1.00 65.00 83 PHE A N 1
ATOM 664 C CA . PHE A 1 83 ? 32.598 10.690 -9.521 1.00 65.00 83 PHE A CA 1
ATOM 665 C C . PHE A 1 83 ? 31.910 9.425 -10.057 1.00 65.00 83 PHE A C 1
ATOM 667 O O . PHE A 1 83 ? 30.733 9.470 -10.406 1.00 65.00 83 PHE A O 1
ATOM 674 N N . ALA A 1 84 ? 32.596 8.277 -10.051 1.00 60.94 84 ALA A N 1
ATOM 675 C CA . ALA A 1 84 ? 32.002 6.986 -10.405 1.00 60.94 84 ALA A CA 1
ATOM 676 C C . ALA A 1 84 ? 30.879 6.582 -9.434 1.00 60.94 84 ALA A C 1
ATOM 678 O O . ALA A 1 84 ? 29.850 6.073 -9.863 1.00 60.94 84 ALA A O 1
ATOM 679 N N . LYS A 1 85 ? 31.030 6.861 -8.131 1.00 58.69 85 LYS A N 1
ATOM 680 C CA . LYS A 1 85 ? 29.959 6.643 -7.143 1.00 58.69 85 LYS A CA 1
ATOM 681 C C . LYS A 1 85 ? 28.772 7.589 -7.338 1.00 58.69 85 LYS A C 1
ATOM 683 O O . LYS A 1 85 ? 27.636 7.152 -7.204 1.00 58.69 85 LYS A O 1
ATOM 688 N N . ALA A 1 86 ? 29.026 8.857 -7.663 1.00 56.12 86 ALA A N 1
ATOM 689 C CA . ALA A 1 86 ? 2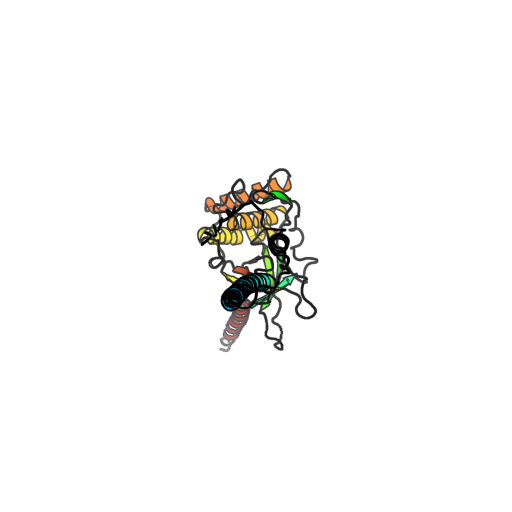7.972 9.848 -7.876 1.00 56.12 86 ALA A CA 1
ATOM 690 C C . ALA A 1 86 ? 27.172 9.588 -9.165 1.00 56.12 86 ALA A C 1
ATOM 692 O O . ALA A 1 86 ? 25.949 9.668 -9.153 1.00 56.12 86 ALA A O 1
ATOM 693 N N . THR A 1 87 ? 27.843 9.211 -10.258 1.00 53.22 87 THR A N 1
ATOM 694 C CA . THR A 1 87 ? 27.173 8.829 -11.517 1.00 53.22 87 THR A CA 1
ATOM 695 C C . THR A 1 87 ? 26.408 7.512 -11.393 1.00 53.22 87 THR A C 1
ATOM 697 O O . THR A 1 87 ? 25.318 7.397 -11.941 1.00 53.22 87 THR A O 1
ATOM 700 N N . TYR A 1 88 ? 26.894 6.557 -10.593 1.00 52.97 88 TYR A N 1
ATOM 701 C CA . TYR A 1 88 ? 26.156 5.323 -10.302 1.00 52.97 88 TYR A CA 1
ATOM 702 C C . TYR A 1 88 ? 24.817 5.565 -9.585 1.00 52.97 88 TYR A C 1
ATOM 704 O O . TYR A 1 88 ? 23.883 4.789 -9.767 1.00 52.97 88 TYR A O 1
ATOM 712 N N . TYR A 1 89 ? 24.718 6.632 -8.786 1.00 49.53 89 TYR A N 1
ATOM 713 C CA . TYR A 1 89 ? 23.518 6.931 -8.001 1.00 49.53 89 TYR A CA 1
ATOM 714 C C . TYR A 1 89 ? 22.443 7.699 -8.787 1.00 49.53 89 TYR A C 1
ATOM 716 O O . TYR A 1 89 ? 21.284 7.674 -8.393 1.00 49.53 89 TYR A O 1
ATOM 724 N N . TYR A 1 90 ? 22.803 8.373 -9.887 1.00 49.88 90 TYR A N 1
ATOM 725 C CA . TYR A 1 90 ? 21.875 9.253 -10.616 1.00 49.88 90 TYR A CA 1
ATOM 726 C C . TYR A 1 90 ? 21.303 8.641 -11.909 1.00 49.88 90 TYR A C 1
ATOM 728 O O . TYR A 1 90 ? 20.296 9.131 -12.405 1.00 49.88 90 TYR A O 1
ATOM 736 N N . ASP A 1 91 ? 21.904 7.571 -12.443 1.00 50.41 91 ASP A N 1
ATOM 737 C CA . ASP A 1 91 ? 21.598 7.073 -13.800 1.00 50.41 91 ASP A CA 1
ATOM 738 C C . ASP A 1 91 ? 20.952 5.675 -13.852 1.00 50.41 91 ASP A C 1
ATOM 740 O O . ASP A 1 91 ? 20.762 5.109 -14.926 1.00 50.41 91 ASP A O 1
ATOM 744 N N . ASN A 1 92 ? 20.603 5.089 -12.704 1.00 60.09 92 ASN A N 1
ATOM 745 C CA . ASN A 1 92 ? 20.158 3.695 -12.650 1.00 60.09 92 ASN A CA 1
ATOM 746 C C . ASN A 1 92 ? 18.688 3.490 -12.285 1.00 60.09 92 ASN A C 1
ATOM 748 O O . ASN A 1 92 ? 18.355 2.355 -11.960 1.00 60.09 92 ASN A O 1
ATOM 752 N N . CYS A 1 93 ? 17.796 4.474 -12.506 1.00 71.88 93 CYS A N 1
ATOM 753 C CA . CYS A 1 93 ? 16.346 4.228 -12.686 1.00 71.88 93 CYS A CA 1
ATOM 754 C C . CYS A 1 93 ? 16.068 3.416 -13.967 1.00 71.88 93 CYS A C 1
ATOM 756 O O . CYS A 1 93 ? 15.227 3.747 -14.801 1.00 71.88 93 CYS A O 1
ATOM 758 N N . LYS A 1 94 ? 16.876 2.387 -14.178 1.00 61.59 94 LYS A N 1
ATOM 759 C CA . LYS A 1 94 ? 16.861 1.476 -15.286 1.00 61.59 94 LYS A CA 1
ATOM 760 C C . LYS A 1 94 ? 15.666 0.569 -15.082 1.00 61.59 94 LYS A C 1
ATOM 762 O O . LYS A 1 94 ? 15.392 0.139 -13.966 1.00 61.59 94 LYS A O 1
ATOM 767 N N . TYR A 1 95 ? 14.981 0.289 -16.182 1.00 66.19 95 TYR A N 1
ATOM 768 C CA . TYR A 1 95 ? 13.761 -0.507 -16.246 1.00 66.19 95 TYR A CA 1
ATOM 769 C C . TYR A 1 95 ? 13.988 -1.993 -15.922 1.00 66.19 95 TYR A C 1
ATOM 771 O O . TYR A 1 95 ? 13.630 -2.873 -16.709 1.00 66.19 95 TYR A O 1
ATOM 779 N N . ASP A 1 96 ? 14.627 -2.303 -14.805 1.00 74.50 96 ASP A N 1
ATOM 780 C CA . ASP A 1 96 ? 14.971 -3.647 -14.375 1.00 74.50 96 ASP A CA 1
ATOM 781 C C . ASP A 1 96 ? 13.833 -4.157 -13.482 1.00 74.50 96 ASP A C 1
ATOM 783 O O . ASP A 1 96 ? 13.967 -4.278 -12.271 1.00 74.50 96 ASP A O 1
ATOM 787 N N . GLY A 1 97 ? 12.687 -4.439 -14.107 1.00 85.50 97 GLY A N 1
ATOM 788 C CA . GLY A 1 97 ? 11.515 -5.082 -13.508 1.00 85.50 97 GLY A CA 1
ATOM 789 C C . GLY A 1 97 ? 11.027 -6.253 -14.360 1.00 85.50 97 GLY A C 1
ATOM 790 O O . GLY A 1 97 ? 11.267 -6.282 -15.571 1.00 85.50 97 GLY A O 1
ATOM 791 N N . ASN A 1 98 ? 10.354 -7.222 -13.744 1.00 89.62 98 ASN A N 1
ATOM 792 C CA . ASN A 1 98 ? 9.709 -8.345 -14.434 1.00 89.62 98 ASN A CA 1
ATOM 793 C C . ASN A 1 98 ? 8.245 -8.049 -14.810 1.00 89.62 98 ASN A C 1
ATOM 795 O O . ASN A 1 98 ? 7.684 -8.727 -15.673 1.00 89.62 98 ASN A O 1
ATOM 799 N N . VAL A 1 99 ? 7.649 -7.003 -14.235 1.00 90.75 99 VAL A N 1
ATOM 800 C CA . VAL A 1 99 ? 6.300 -6.526 -14.563 1.00 90.75 99 VAL A CA 1
ATOM 801 C C . VAL A 1 99 ? 6.308 -5.053 -14.954 1.00 90.75 99 VAL A C 1
ATOM 803 O O . VAL A 1 99 ? 7.233 -4.310 -14.626 1.00 90.75 99 VAL A O 1
ATOM 806 N N . VAL A 1 100 ? 5.269 -4.633 -15.672 1.00 89.44 100 VAL A N 1
ATOM 807 C CA . VAL A 1 100 ? 4.967 -3.230 -15.975 1.00 89.44 100 VAL A CA 1
ATOM 808 C C . VAL A 1 100 ? 3.642 -2.881 -15.312 1.00 89.44 100 VAL A C 1
ATOM 810 O O . VAL A 1 100 ? 2.676 -3.628 -15.464 1.00 89.44 100 VAL A O 1
ATOM 813 N N . VAL A 1 101 ? 3.604 -1.751 -14.614 1.00 90.12 101 VAL A N 1
ATOM 814 C CA . VAL A 1 101 ? 2.440 -1.226 -13.895 1.00 90.12 101 VAL A CA 1
ATOM 815 C C . VAL A 1 101 ? 2.107 0.161 -14.421 1.00 90.12 101 VAL A C 1
ATOM 817 O O . VAL A 1 101 ? 3.005 0.956 -14.683 1.00 90.12 101 VAL A O 1
ATOM 820 N N . ARG A 1 102 ? 0.827 0.477 -14.562 1.00 88.44 102 ARG A N 1
ATOM 821 C CA . ARG A 1 102 ? 0.345 1.802 -14.976 1.00 88.44 102 ARG A CA 1
ATOM 822 C C . ARG A 1 102 ? -0.920 2.172 -14.213 1.00 88.44 102 ARG A C 1
ATOM 824 O O . ARG A 1 102 ? -1.496 1.316 -13.538 1.00 88.44 102 ARG A O 1
ATOM 831 N N . ASP A 1 103 ? -1.372 3.412 -14.376 1.00 86.31 103 ASP A N 1
ATOM 832 C CA . ASP A 1 103 ? -2.735 3.754 -13.981 1.00 86.31 103 ASP A CA 1
ATOM 833 C C . ASP A 1 103 ? -3.749 2.894 -14.753 1.00 86.31 103 ASP A C 1
ATOM 835 O O . ASP A 1 103 ? -3.501 2.433 -15.877 1.00 86.31 103 ASP A O 1
ATOM 839 N N . SER A 1 104 ? -4.873 2.579 -14.114 1.00 81.50 104 SER A N 1
ATOM 840 C CA . SER A 1 104 ? -5.905 1.841 -14.819 1.00 81.50 104 SER A CA 1
ATOM 841 C C . SER A 1 104 ? -6.662 2.772 -15.756 1.00 81.50 104 SER A C 1
ATOM 843 O O . SER A 1 104 ? -7.233 3.774 -15.333 1.00 81.50 104 SER A O 1
ATOM 845 N N . SER A 1 105 ? -6.792 2.362 -17.019 1.00 66.00 105 SER A N 1
ATOM 846 C CA . SER A 1 105 ? -7.658 3.046 -17.995 1.00 66.00 105 SER A CA 1
ATOM 847 C C . SER A 1 105 ? -9.143 3.095 -17.589 1.00 66.00 105 SER A C 1
ATOM 849 O O . SER A 1 105 ? -9.939 3.779 -18.232 1.00 66.00 105 SER A O 1
ATOM 851 N N . ALA A 1 106 ? -9.525 2.355 -16.543 1.00 58.47 106 ALA A N 1
ATOM 852 C CA . ALA A 1 106 ? -10.876 2.306 -16.006 1.00 58.47 106 ALA A CA 1
ATOM 853 C C . ALA A 1 106 ? -11.229 3.491 -15.082 1.00 58.47 106 ALA A C 1
ATOM 855 O O . ALA A 1 106 ? -12.401 3.641 -14.736 1.00 58.47 106 ALA A O 1
ATOM 856 N N . SER A 1 107 ? -10.266 4.330 -14.682 1.00 57.44 107 SER A N 1
ATOM 857 C CA . SER A 1 107 ? -10.495 5.464 -13.775 1.00 57.44 107 SER A CA 1
ATOM 858 C C . SER A 1 107 ? -9.837 6.754 -14.278 1.00 57.44 107 SER A C 1
ATOM 860 O O . SER A 1 107 ? -8.817 6.733 -14.954 1.00 57.44 107 SER A O 1
ATOM 862 N N . SER A 1 108 ? -10.419 7.915 -13.950 1.00 57.53 108 SER A N 1
ATOM 863 C CA . SER A 1 108 ? -9.875 9.246 -14.286 1.00 57.53 108 SER A CA 1
ATOM 864 C C . SER A 1 108 ? -8.711 9.658 -13.365 1.00 57.53 108 SER A C 1
ATOM 866 O O . SER A 1 108 ? -8.652 10.792 -12.890 1.00 57.53 108 SER A O 1
ATOM 868 N N . GLY A 1 109 ? -7.829 8.709 -13.055 1.00 73.00 109 GLY A N 1
ATOM 869 C CA . GLY A 1 109 ? -6.763 8.801 -12.063 1.00 73.00 109 GLY A CA 1
ATOM 870 C C . GLY A 1 109 ? -6.424 7.424 -11.487 1.00 73.00 109 GLY A C 1
ATOM 871 O O . GLY A 1 109 ? -7.153 6.454 -11.690 1.00 73.00 109 GLY A O 1
ATOM 872 N N . TYR A 1 110 ? -5.325 7.343 -10.740 1.00 82.50 110 TYR A N 1
ATOM 873 C CA . TYR A 1 110 ? -4.820 6.085 -10.179 1.00 82.50 110 TYR A CA 1
ATOM 874 C C . TYR A 1 110 ? -5.470 5.675 -8.847 1.00 82.50 110 TYR A C 1
ATOM 876 O O . TYR A 1 110 ? -5.130 4.621 -8.323 1.00 82.50 110 TYR A O 1
ATOM 884 N N . TYR A 1 111 ? -6.399 6.464 -8.296 1.00 85.19 111 TYR A N 1
ATOM 885 C CA . TYR A 1 111 ? -7.178 6.088 -7.110 1.00 85.19 111 TYR A CA 1
ATOM 886 C C . TYR A 1 111 ? -8.538 5.511 -7.497 1.00 85.19 111 TYR A C 1
ATOM 888 O O . TYR A 1 111 ? -9.156 5.940 -8.476 1.00 85.19 111 TYR A O 1
ATOM 896 N N . LEU A 1 112 ? -9.035 4.579 -6.687 1.00 85.56 112 LEU A N 1
ATOM 897 C CA . LEU A 1 112 ? -10.419 4.140 -6.747 1.00 85.56 112 LEU A CA 1
ATOM 898 C C . LEU A 1 112 ? -11.350 5.323 -6.418 1.00 85.56 112 LEU A C 1
ATOM 900 O O . LEU A 1 112 ? -11.055 6.179 -5.582 1.00 85.56 112 LEU A O 1
ATOM 904 N N . SER A 1 113 ? -12.474 5.414 -7.129 1.00 87.50 113 SER A N 1
ATOM 905 C CA . SER A 1 113 ? -13.410 6.527 -6.958 1.00 87.50 113 SER A CA 1
ATOM 906 C C . SER A 1 113 ? -13.950 6.569 -5.527 1.00 87.50 113 SER A C 1
ATOM 908 O O . SER A 1 113 ? -14.506 5.580 -5.061 1.00 87.50 113 SER A O 1
ATOM 910 N N . GLY A 1 114 ? -13.848 7.728 -4.870 1.00 87.44 114 GLY A N 1
ATOM 911 C CA . GLY A 1 114 ? -14.369 7.940 -3.514 1.00 87.44 114 GLY A CA 1
ATOM 912 C C . GLY A 1 114 ? -13.491 7.397 -2.385 1.00 87.44 114 GLY A C 1
ATOM 913 O O . GLY A 1 114 ? -13.928 7.410 -1.243 1.00 87.44 114 GLY A O 1
ATOM 914 N N . THR A 1 115 ? -12.274 6.926 -2.680 1.00 90.81 115 THR A N 1
ATOM 915 C CA . THR A 1 115 ? -11.325 6.476 -1.644 1.00 90.81 115 THR A CA 1
ATOM 916 C C . THR A 1 115 ? -10.170 7.445 -1.424 1.00 90.81 115 THR A C 1
ATOM 918 O O . THR A 1 115 ? -9.345 7.208 -0.550 1.00 90.81 115 THR A O 1
ATOM 921 N N . LYS A 1 116 ? -10.015 8.462 -2.280 1.00 90.00 116 LYS A N 1
ATOM 922 C CA . LYS A 1 116 ? -8.869 9.371 -2.224 1.00 90.00 116 LYS A CA 1
ATOM 923 C C . LYS A 1 116 ? -9.133 10.493 -1.233 1.00 90.00 116 LYS A C 1
ATOM 925 O O . LYS A 1 116 ? -10.069 11.252 -1.442 1.00 90.00 116 LYS A O 1
ATOM 930 N N . ASP A 1 117 ? -8.202 10.690 -0.314 1.00 90.25 117 ASP A N 1
ATOM 931 C CA . ASP A 1 117 ? -8.155 11.869 0.547 1.00 90.25 117 ASP A CA 1
ATOM 932 C C . ASP A 1 117 ? -6.763 12.532 0.504 1.00 90.25 117 ASP A C 1
ATOM 934 O O . ASP A 1 117 ? -5.780 11.920 0.061 1.00 90.25 117 ASP A O 1
ATOM 938 N N . THR A 1 118 ? -6.671 13.806 0.891 1.00 86.62 118 THR A N 1
ATOM 939 C CA . THR A 1 118 ? -5.417 14.590 0.939 1.00 86.62 118 THR A CA 1
ATOM 940 C C . THR A 1 118 ? -5.133 15.234 2.292 1.00 86.62 118 THR A C 1
ATOM 942 O O . THR A 1 118 ? -4.135 15.936 2.423 1.00 86.62 118 THR A O 1
ATOM 945 N N . ASP A 1 119 ? -5.989 15.018 3.279 1.00 86.69 119 ASP A N 1
ATOM 946 C CA . ASP A 1 119 ? -6.018 15.707 4.563 1.00 86.69 119 ASP A CA 1
ATOM 947 C C . ASP A 1 119 ? -5.535 14.819 5.720 1.00 86.69 119 ASP A C 1
ATOM 949 O O . ASP A 1 119 ? -5.548 15.260 6.876 1.00 86.69 119 ASP A O 1
ATOM 953 N N . LEU A 1 120 ? -5.050 13.600 5.433 1.00 87.81 120 LEU A N 1
ATOM 954 C CA . LEU A 1 120 ? -4.383 12.776 6.438 1.00 87.81 120 LEU A CA 1
ATOM 955 C C . LEU A 1 120 ? -3.091 13.459 6.893 1.00 87.81 120 LEU A C 1
ATOM 957 O O . LEU A 1 120 ? -2.152 13.639 6.115 1.00 87.81 120 LEU A O 1
ATOM 961 N N . GLN A 1 121 ? -3.049 13.820 8.172 1.00 88.56 121 GLN A N 1
ATOM 962 C CA . GLN A 1 121 ? -1.901 14.474 8.788 1.00 88.56 121 GLN A CA 1
ATOM 963 C C . GLN A 1 121 ? -1.027 13.453 9.499 1.00 88.56 121 GLN A C 1
ATOM 965 O O . GLN A 1 121 ? -1.458 12.858 10.485 1.00 88.56 121 GLN A O 1
ATOM 970 N N . VAL A 1 122 ? 0.206 13.301 9.022 1.00 86.56 122 VAL A N 1
ATOM 971 C CA . VAL A 1 122 ? 1.217 12.440 9.646 1.00 86.56 122 VAL A CA 1
ATOM 972 C C . VAL A 1 122 ? 2.439 13.254 10.049 1.00 86.56 122 VAL A C 1
ATOM 974 O O . VAL A 1 122 ? 2.830 14.199 9.347 1.00 86.56 122 VAL A O 1
ATOM 977 N N . GLU A 1 123 ? 3.056 12.902 11.173 1.00 81.88 123 GLU A N 1
ATOM 978 C CA . GLU A 1 123 ? 4.381 13.409 11.514 1.00 81.88 123 GLU A CA 1
ATOM 979 C C . GLU A 1 123 ? 5.443 12.620 10.759 1.00 81.88 123 GLU A C 1
ATOM 981 O O . GLU A 1 123 ? 5.503 11.396 10.819 1.00 81.88 123 GLU A O 1
ATOM 986 N N . LYS A 1 124 ? 6.324 13.336 10.060 1.00 67.56 124 LYS A N 1
ATOM 987 C CA . LYS A 1 124 ? 7.578 12.755 9.593 1.00 67.56 124 LYS A CA 1
ATOM 988 C C . LYS A 1 124 ? 8.632 13.130 10.616 1.00 67.56 124 LYS A C 1
ATOM 990 O O . LYS A 1 124 ? 8.877 14.325 10.793 1.00 67.56 124 LYS A O 1
ATOM 995 N N . GLN A 1 125 ? 9.219 12.130 11.270 1.00 61.72 125 GLN A N 1
ATOM 996 C CA . GLN A 1 125 ? 10.226 12.273 12.322 1.00 61.72 125 GLN A CA 1
ATOM 997 C C . GLN A 1 125 ? 11.106 13.527 12.110 1.00 61.72 125 GLN A C 1
ATOM 999 O O . GLN A 1 125 ? 11.880 13.608 11.152 1.00 61.72 125 GLN A O 1
ATOM 1004 N N . TYR A 1 126 ? 10.951 14.527 12.987 1.00 63.06 126 TYR A N 1
ATOM 1005 C CA . TYR A 1 126 ? 11.709 15.793 13.023 1.00 63.06 126 TYR A CA 1
ATOM 1006 C C . TYR A 1 126 ? 11.379 16.888 11.981 1.00 63.06 126 TYR A C 1
ATOM 1008 O O . TYR A 1 126 ? 12.094 17.892 11.925 1.00 63.06 126 TYR A O 1
ATOM 1016 N N . GLY A 1 127 ? 10.315 16.752 11.181 1.00 64.06 127 GLY A N 1
ATOM 1017 C CA . GLY A 1 127 ? 9.955 17.692 10.103 1.00 64.06 127 GLY A CA 1
ATOM 1018 C C . GLY A 1 127 ? 8.627 18.443 10.266 1.00 64.06 127 GLY A C 1
ATOM 1019 O O . GLY A 1 127 ? 8.315 19.293 9.431 1.00 64.06 127 GLY A O 1
ATOM 1020 N N . GLY A 1 128 ? 7.859 18.152 11.320 1.00 77.69 128 GLY A N 1
ATOM 1021 C CA . GLY A 1 128 ? 6.487 18.634 11.486 1.00 77.69 128 GLY A CA 1
ATOM 1022 C C . GLY A 1 128 ? 5.459 17.818 10.693 1.00 77.69 128 GLY A C 1
ATOM 1023 O O . GLY A 1 128 ? 5.793 16.864 9.987 1.00 77.69 128 GLY A O 1
ATOM 1024 N N . TYR A 1 129 ? 4.191 18.203 10.835 1.00 80.25 129 TYR A N 1
ATOM 1025 C CA . TYR A 1 129 ? 3.058 17.487 10.253 1.00 80.25 129 TYR A CA 1
ATOM 1026 C C . TYR A 1 129 ? 2.861 17.838 8.782 1.00 80.25 129 TYR A C 1
ATOM 1028 O O . TYR A 1 129 ? 2.806 19.016 8.420 1.00 80.25 129 TYR A O 1
ATOM 1036 N N . ASN A 1 130 ? 2.714 16.813 7.944 1.00 86.00 130 ASN A N 1
ATOM 1037 C CA . ASN A 1 130 ? 2.423 16.975 6.526 1.00 86.00 130 ASN A CA 1
ATOM 1038 C C . ASN A 1 130 ? 1.101 16.302 6.180 1.00 86.00 130 ASN A C 1
ATOM 1040 O O . ASN A 1 130 ? 0.798 15.207 6.648 1.00 86.00 130 ASN A O 1
ATOM 1044 N N . ASN A 1 131 ? 0.345 16.968 5.315 1.00 87.94 131 ASN A N 1
ATOM 1045 C CA . ASN A 1 131 ? -0.801 16.377 4.652 1.00 87.94 131 ASN A CA 1
ATOM 1046 C C . ASN A 1 131 ? -0.289 15.408 3.577 1.00 87.94 131 ASN A C 1
ATOM 1048 O O . ASN A 1 131 ? 0.426 15.829 2.661 1.00 87.94 131 ASN A O 1
ATOM 1052 N N . ILE A 1 132 ? -0.638 14.127 3.683 1.00 89.94 132 ILE A N 1
ATOM 1053 C CA . ILE A 1 132 ? -0.282 13.104 2.695 1.00 89.94 132 ILE A CA 1
ATOM 1054 C C . ILE A 1 132 ? -1.554 12.562 2.052 1.00 89.94 132 ILE A C 1
ATOM 1056 O O . ILE A 1 132 ? -2.565 12.334 2.713 1.00 89.94 132 ILE A O 1
ATOM 1060 N N . SER A 1 133 ? -1.502 12.346 0.735 1.00 91.25 133 SER A N 1
ATOM 1061 C CA . SER A 1 133 ? -2.622 11.739 0.027 1.00 91.25 133 SER A CA 1
ATOM 1062 C C . SER A 1 133 ? -2.679 10.236 0.266 1.00 91.25 133 SER A C 1
ATOM 1064 O O . SER A 1 133 ? -1.684 9.531 0.096 1.00 91.25 133 SER A O 1
ATOM 1066 N N . THR A 1 134 ? -3.866 9.750 0.603 1.00 93.69 134 THR A N 1
ATOM 1067 C CA . THR A 1 134 ? -4.155 8.331 0.812 1.00 93.69 134 THR A CA 1
ATOM 1068 C C . THR A 1 134 ? -5.271 7.869 -0.111 1.00 93.69 134 THR A C 1
ATOM 1070 O O . THR A 1 134 ? -5.953 8.678 -0.742 1.00 93.69 134 THR A O 1
ATOM 1073 N N . GLY A 1 135 ? -5.419 6.553 -0.233 1.00 93.75 135 GLY A N 1
ATOM 1074 C CA . GLY A 1 135 ? -6.523 5.937 -0.952 1.00 93.75 135 GLY A CA 1
ATOM 1075 C C . GLY A 1 135 ? -6.145 4.599 -1.569 1.00 93.75 135 GLY A C 1
ATOM 1076 O O . GLY A 1 135 ? -4.967 4.310 -1.778 1.00 93.75 135 GLY A O 1
ATOM 1077 N N . THR A 1 136 ? -7.152 3.792 -1.902 1.00 94.88 136 THR A N 1
ATOM 1078 C CA . THR A 1 136 ? -6.942 2.555 -2.658 1.00 94.88 136 THR A CA 1
ATOM 1079 C C . THR A 1 136 ? -6.497 2.896 -4.072 1.00 94.88 136 THR A C 1
ATOM 1081 O O . THR A 1 136 ? -7.176 3.642 -4.781 1.00 94.88 136 THR A O 1
ATOM 1084 N N . LEU A 1 137 ? -5.376 2.333 -4.511 1.00 93.44 137 LEU A N 1
ATOM 1085 C CA . LEU A 1 137 ? -4.907 2.496 -5.880 1.00 93.44 137 LEU A CA 1
ATOM 1086 C C . LEU A 1 137 ? -5.638 1.519 -6.799 1.00 93.44 137 LEU A C 1
ATOM 1088 O O . LEU A 1 137 ? -5.858 0.367 -6.432 1.00 93.44 137 LEU A O 1
ATOM 1092 N N . ASN A 1 138 ? -5.979 1.974 -8.000 1.00 92.25 138 ASN A N 1
ATOM 1093 C CA . ASN A 1 138 ? -6.569 1.178 -9.065 1.00 92.25 138 ASN A CA 1
ATOM 1094 C C . ASN A 1 138 ? -5.626 1.184 -10.273 1.00 92.25 138 ASN A C 1
ATOM 1096 O O . ASN A 1 138 ? -5.545 2.166 -11.016 1.00 92.25 138 ASN A O 1
ATOM 1100 N N . LEU A 1 139 ? -4.881 0.097 -10.442 1.00 92.06 139 LEU A N 1
ATOM 1101 C CA . LEU A 1 139 ? -3.739 0.012 -11.347 1.00 92.06 139 LEU A CA 1
ATOM 1102 C C . LEU A 1 139 ? -3.932 -1.128 -12.349 1.00 92.06 139 LEU A C 1
ATOM 1104 O O . LEU A 1 139 ? -4.704 -2.056 -12.113 1.00 92.06 139 LEU A O 1
ATOM 1108 N N . ASP A 1 140 ? -3.203 -1.082 -13.461 1.00 90.44 140 ASP A N 1
ATOM 1109 C CA . ASP A 1 140 ? -3.079 -2.233 -14.356 1.00 90.44 140 ASP A CA 1
ATOM 1110 C C . ASP A 1 140 ? -1.656 -2.795 -14.296 1.00 90.44 140 ASP A C 1
ATOM 1112 O O . ASP A 1 140 ? -0.684 -2.040 -14.318 1.00 90.44 140 ASP A O 1
ATOM 1116 N N . ILE A 1 141 ? -1.529 -4.121 -14.284 1.00 90.75 141 ILE A N 1
ATOM 1117 C CA . ILE A 1 141 ? -0.259 -4.853 -14.312 1.00 90.75 141 ILE A CA 1
ATOM 1118 C C . ILE A 1 141 ? -0.203 -5.811 -15.500 1.00 90.75 141 ILE A C 1
ATOM 1120 O O . ILE A 1 141 ? -1.214 -6.369 -15.930 1.00 90.75 141 ILE A O 1
ATOM 1124 N N . ARG A 1 142 ? 1.000 -6.032 -16.027 1.00 88.62 142 ARG A N 1
ATOM 1125 C CA . ARG A 1 142 ? 1.295 -7.127 -16.957 1.00 88.62 142 ARG A CA 1
ATOM 1126 C C . ARG A 1 142 ? 2.739 -7.582 -16.829 1.00 88.62 142 ARG A C 1
ATOM 1128 O O . ARG A 1 142 ? 3.594 -6.829 -16.368 1.00 88.62 142 ARG A O 1
ATOM 1135 N N . GLU A 1 143 ? 3.033 -8.774 -17.332 1.00 88.88 143 GLU A N 1
ATOM 1136 C CA . GLU A 1 143 ? 4.418 -9.209 -17.516 1.00 88.88 143 GLU A CA 1
ATOM 1137 C C . GLU A 1 143 ? 5.155 -8.307 -18.502 1.00 88.88 143 GLU A C 1
ATOM 1139 O O . GLU A 1 143 ? 4.644 -7.943 -19.572 1.00 88.88 143 GLU A O 1
ATOM 1144 N N . LYS A 1 144 ? 6.397 -7.976 -18.150 1.00 85.75 144 LYS A N 1
ATOM 1145 C CA . LYS A 1 144 ? 7.309 -7.333 -19.080 1.00 85.75 144 LYS A CA 1
ATOM 1146 C C . LYS A 1 144 ? 7.657 -8.334 -20.178 1.00 85.75 144 LYS A C 1
ATOM 1148 O O . LYS A 1 144 ? 8.141 -9.431 -19.924 1.00 85.75 144 LYS A O 1
ATOM 1153 N N . THR A 1 145 ? 7.416 -7.932 -21.416 1.00 82.62 145 THR A N 1
ATOM 1154 C CA . THR A 1 145 ? 7.666 -8.753 -22.601 1.00 82.62 145 THR A CA 1
ATOM 1155 C C . THR A 1 145 ? 8.951 -8.311 -23.292 1.00 82.62 145 THR A C 1
ATOM 1157 O O . THR A 1 145 ? 9.347 -7.144 -23.218 1.00 82.62 145 THR A O 1
ATOM 1160 N N . ASN A 1 146 ? 9.635 -9.249 -23.953 1.00 80.06 146 ASN A N 1
ATOM 1161 C CA . ASN A 1 146 ? 10.813 -8.916 -24.749 1.00 80.06 146 ASN A CA 1
ATOM 1162 C C . ASN A 1 146 ? 10.403 -8.024 -25.933 1.00 80.06 146 ASN A C 1
ATOM 1164 O O . ASN A 1 146 ? 9.338 -8.256 -26.521 1.00 80.06 146 ASN A O 1
ATOM 1168 N N . PRO A 1 147 ? 11.241 -7.054 -26.341 1.00 73.25 147 PRO A N 1
ATOM 1169 C CA . PRO A 1 147 ? 10.986 -6.265 -27.540 1.00 73.25 147 PRO A CA 1
ATOM 1170 C C . PRO A 1 147 ? 10.673 -7.164 -28.746 1.00 73.25 147 PRO A C 1
ATOM 1172 O O . PRO A 1 147 ? 11.409 -8.107 -29.030 1.00 73.25 147 PRO A O 1
ATOM 1175 N N . GLY A 1 148 ? 9.563 -6.888 -29.437 1.00 70.81 148 GLY A N 1
ATOM 1176 C CA . GLY A 1 148 ? 9.114 -7.658 -30.605 1.00 70.81 148 GLY A CA 1
ATOM 1177 C C . GLY A 1 148 ? 8.257 -8.895 -30.304 1.00 70.81 148 GLY A C 1
ATOM 1178 O O . GLY A 1 148 ? 7.818 -9.556 -31.242 1.00 70.81 148 GLY A O 1
ATOM 1179 N N . SER A 1 149 ? 7.983 -9.208 -29.033 1.00 79.94 149 SER A N 1
ATOM 1180 C CA . SER A 1 149 ? 6.959 -10.197 -28.667 1.00 79.94 149 SER A CA 1
ATOM 1181 C C . SER A 1 149 ? 5.581 -9.547 -28.497 1.00 79.94 149 SER A C 1
ATOM 1183 O O . SER A 1 149 ? 5.479 -8.345 -28.247 1.00 79.94 149 SER A O 1
ATOM 1185 N N . ASN A 1 150 ? 4.510 -10.331 -28.663 1.00 79.38 150 ASN A N 1
ATOM 1186 C CA . ASN A 1 150 ? 3.153 -9.836 -28.429 1.00 79.38 150 ASN A CA 1
ATOM 1187 C C . ASN A 1 150 ? 3.020 -9.407 -26.959 1.00 79.38 150 ASN A C 1
ATOM 1189 O O . ASN A 1 150 ? 3.351 -10.208 -26.079 1.00 79.38 150 ASN A O 1
ATOM 1193 N N . PRO A 1 151 ? 2.536 -8.185 -26.672 1.00 74.56 151 PRO A N 1
ATOM 1194 C CA . PRO A 1 151 ? 2.422 -7.717 -25.302 1.00 74.56 151 PRO A CA 1
ATOM 1195 C C . PRO A 1 151 ? 1.442 -8.592 -24.519 1.00 74.56 151 PRO A C 1
ATOM 1197 O O . PRO A 1 151 ? 0.369 -8.942 -25.016 1.00 74.56 151 PRO A O 1
ATOM 1200 N N . ALA A 1 152 ? 1.800 -8.909 -23.275 1.00 79.94 152 ALA A N 1
ATOM 1201 C CA . ALA A 1 152 ? 0.888 -9.546 -22.338 1.00 79.94 152 ALA A CA 1
ATOM 1202 C C . ALA A 1 152 ? -0.365 -8.675 -22.131 1.00 79.94 152 ALA A C 1
ATOM 1204 O O . ALA A 1 152 ? -0.311 -7.441 -22.221 1.00 79.94 152 ALA A O 1
ATOM 1205 N N . SER A 1 153 ? -1.494 -9.335 -21.859 1.00 86.44 153 SER A N 1
ATOM 1206 C CA . SER A 1 153 ? -2.736 -8.645 -21.502 1.00 86.44 153 SER A CA 1
ATOM 1207 C C . SER A 1 153 ? -2.564 -7.899 -20.182 1.00 86.44 153 SER A C 1
ATOM 1209 O O . SER A 1 153 ? -1.841 -8.356 -19.299 1.00 86.44 153 SER A O 1
ATOM 1211 N N . TRP A 1 154 ? -3.217 -6.745 -20.075 1.00 86.50 154 TRP A N 1
ATOM 1212 C CA . TRP A 1 154 ? -3.287 -5.984 -18.835 1.00 86.50 154 TRP A CA 1
ATOM 1213 C C . TRP A 1 154 ? -4.316 -6.602 -17.897 1.00 86.50 154 TRP A C 1
ATOM 1215 O O . TRP A 1 154 ? -5.398 -6.998 -18.333 1.00 86.50 154 TRP A O 1
ATOM 1225 N N . TYR A 1 155 ? -3.979 -6.636 -16.615 1.00 87.88 155 TYR A N 1
ATOM 1226 C CA . TYR A 1 155 ? -4.862 -7.066 -15.544 1.00 87.88 155 TYR A CA 1
ATOM 1227 C C . TYR A 1 155 ? -5.046 -5.917 -14.576 1.00 87.88 155 TYR A C 1
ATOM 1229 O O . TYR A 1 155 ? -4.067 -5.331 -14.122 1.00 87.88 155 TYR A O 1
ATOM 1237 N N . ASN A 1 156 ? -6.297 -5.606 -14.266 1.00 90.19 156 ASN A N 1
ATOM 1238 C CA . ASN A 1 156 ? -6.598 -4.629 -13.242 1.00 90.19 156 ASN A CA 1
ATOM 1239 C C . ASN A 1 156 ? -6.334 -5.232 -11.858 1.00 90.19 156 ASN A C 1
ATOM 1241 O O . ASN A 1 156 ? -6.684 -6.386 -11.599 1.00 90.19 156 ASN A O 1
ATOM 1245 N N . PHE A 1 157 ? -5.716 -4.449 -10.985 1.00 92.50 157 PHE A N 1
ATOM 1246 C CA . PHE A 1 157 ? -5.483 -4.808 -9.600 1.00 92.50 157 PHE A CA 1
ATOM 1247 C C . PHE A 1 157 ? -5.545 -3.580 -8.702 1.00 92.50 157 PHE A C 1
ATOM 1249 O O . PHE A 1 157 ? -5.449 -2.435 -9.145 1.00 92.50 157 PHE A O 1
ATOM 1256 N N . GLN A 1 158 ? -5.701 -3.851 -7.415 1.00 94.38 158 GLN A N 1
ATOM 1257 C CA . GLN A 1 158 ? -5.754 -2.836 -6.383 1.00 94.38 158 GLN A CA 1
ATOM 1258 C C . GLN A 1 158 ? -4.546 -2.970 -5.462 1.00 94.38 158 GLN A C 1
ATOM 1260 O O . GLN A 1 158 ? -4.061 -4.080 -5.201 1.00 94.38 158 GLN A O 1
ATOM 1265 N N . ALA A 1 159 ? -4.047 -1.829 -5.002 1.00 96.19 159 ALA A N 1
ATOM 1266 C CA . ALA A 1 159 ? -2.831 -1.759 -4.210 1.00 96.19 159 ALA A CA 1
ATOM 1267 C C . ALA A 1 159 ? -2.850 -0.585 -3.231 1.00 96.19 159 ALA A C 1
ATOM 1269 O O . ALA A 1 159 ? -3.662 0.333 -3.356 1.00 96.19 159 ALA A O 1
ATOM 1270 N N . TYR A 1 160 ? -1.914 -0.616 -2.289 1.00 97.12 160 TYR A N 1
ATOM 1271 C CA . TYR A 1 160 ? -1.599 0.497 -1.397 1.00 97.12 160 TYR A CA 1
ATOM 1272 C C . TYR A 1 160 ? -0.111 0.826 -1.475 1.00 97.12 160 TYR A C 1
ATOM 1274 O O . TYR A 1 160 ? 0.708 -0.023 -1.838 1.00 97.12 160 TYR A O 1
ATOM 1282 N N . CYS A 1 161 ? 0.234 2.065 -1.142 1.00 96.19 161 CYS A N 1
ATOM 1283 C CA . CYS A 1 161 ? 1.613 2.522 -1.047 1.00 96.19 161 CYS A CA 1
ATOM 1284 C C . CYS A 1 161 ? 2.291 1.849 0.153 1.00 96.19 161 CYS A C 1
ATOM 1286 O O . CYS A 1 161 ? 1.779 1.929 1.262 1.00 96.19 161 CYS A O 1
ATOM 1288 N N . LEU A 1 162 ? 3.441 1.207 -0.036 1.00 95.62 162 LEU A N 1
ATOM 1289 C CA . LEU A 1 162 ? 4.178 0.588 1.068 1.00 95.62 162 LEU A CA 1
ATOM 1290 C C . LEU A 1 162 ? 4.986 1.619 1.880 1.00 95.62 162 LEU A C 1
ATOM 1292 O O . LEU A 1 162 ? 5.127 1.495 3.089 1.00 95.62 162 LEU A O 1
ATOM 1296 N N . GLU A 1 163 ? 5.479 2.670 1.226 1.00 91.44 163 GLU A N 1
ATOM 1297 C CA . GLU A 1 163 ? 6.299 3.725 1.837 1.00 91.44 163 GLU A CA 1
ATOM 1298 C C . GLU A 1 163 ? 5.619 5.105 1.775 1.00 91.44 163 GLU A C 1
ATOM 1300 O O . GLU A 1 163 ? 4.743 5.330 0.943 1.00 91.44 163 GLU A O 1
ATOM 1305 N N . MET A 1 164 ? 6.029 6.047 2.630 1.00 88.38 164 MET A N 1
ATOM 1306 C CA . MET A 1 164 ? 5.525 7.437 2.610 1.00 88.38 164 MET A CA 1
ATOM 1307 C C . MET A 1 164 ? 6.394 8.394 1.788 1.00 88.38 164 MET A C 1
ATOM 1309 O O . MET A 1 164 ? 5.964 9.479 1.408 1.00 88.38 164 MET A O 1
ATOM 1313 N N . ASN A 1 165 ? 7.665 8.037 1.595 1.00 84.94 165 ASN A N 1
ATOM 1314 C CA . ASN A 1 165 ? 8.702 8.978 1.171 1.00 84.94 165 ASN A CA 1
ATOM 1315 C C . ASN A 1 165 ? 8.976 8.958 -0.331 1.00 84.94 165 ASN A C 1
ATOM 1317 O O . ASN A 1 165 ? 9.751 9.786 -0.812 1.00 84.94 165 ASN A O 1
ATOM 1321 N N . GLN A 1 166 ? 8.367 8.027 -1.058 1.00 85.75 166 GLN A N 1
ATOM 1322 C CA . GLN A 1 166 ? 8.504 7.930 -2.497 1.00 85.75 166 GLN A CA 1
ATOM 1323 C C . GLN A 1 166 ? 7.214 8.386 -3.180 1.00 85.75 166 GLN A C 1
ATOM 1325 O O . GLN A 1 166 ? 6.122 8.372 -2.620 1.00 85.75 166 GLN A O 1
ATOM 1330 N N . THR A 1 167 ? 7.348 8.882 -4.404 1.00 86.38 167 THR A N 1
ATOM 1331 C CA . THR A 1 167 ? 6.200 9.256 -5.233 1.00 86.38 167 THR A CA 1
ATOM 1332 C C . THR A 1 167 ? 6.040 8.215 -6.322 1.00 86.38 167 THR A C 1
ATOM 1334 O O . THR A 1 167 ? 7.026 7.775 -6.918 1.00 86.38 167 THR A O 1
ATOM 1337 N N . ALA A 1 168 ? 4.799 7.827 -6.599 1.00 85.75 168 ALA A N 1
ATOM 1338 C CA . ALA A 1 168 ? 4.511 6.933 -7.704 1.00 85.75 168 ALA A CA 1
ATOM 1339 C C . ALA A 1 168 ? 4.836 7.621 -9.037 1.00 85.75 168 ALA A C 1
ATOM 1341 O O . ALA A 1 168 ? 4.390 8.739 -9.301 1.00 85.75 168 ALA A O 1
ATOM 1342 N N . LYS A 1 169 ? 5.613 6.952 -9.888 1.00 81.50 169 LYS A N 1
ATOM 1343 C CA . LYS A 1 169 ? 5.953 7.425 -11.230 1.00 81.50 169 LYS A CA 1
ATOM 1344 C C . LYS A 1 169 ? 5.182 6.615 -12.259 1.00 81.50 169 LYS A C 1
ATOM 1346 O O . LYS A 1 169 ? 5.600 5.525 -12.626 1.00 81.50 169 LYS A O 1
ATOM 1351 N N . PHE A 1 170 ? 4.059 7.148 -12.733 1.00 70.31 170 PHE A N 1
ATOM 1352 C CA . PHE A 1 170 ? 3.282 6.527 -13.813 1.00 70.31 170 PHE A CA 1
ATOM 1353 C C . PHE A 1 170 ? 3.471 7.233 -15.171 1.00 70.31 170 PHE A C 1
ATOM 1355 O O . PHE A 1 170 ? 3.362 6.586 -16.211 1.00 70.31 170 PHE A O 1
ATOM 1362 N N . ASP A 1 171 ? 3.859 8.516 -15.169 1.00 62.31 171 ASP A N 1
ATOM 1363 C CA . ASP A 1 171 ? 3.794 9.403 -16.347 1.00 62.31 171 ASP A CA 1
ATOM 1364 C C . ASP A 1 171 ? 5.141 9.708 -17.030 1.00 62.31 171 ASP A C 1
ATOM 1366 O O . ASP A 1 171 ? 5.225 10.546 -17.927 1.00 62.31 171 ASP A O 1
ATOM 1370 N N . THR A 1 172 ? 6.233 9.066 -16.622 1.00 56.12 172 THR A N 1
ATOM 1371 C CA . THR A 1 172 ? 7.592 9.466 -17.032 1.00 56.12 172 THR A CA 1
ATOM 1372 C C . THR A 1 172 ? 8.134 8.772 -18.286 1.00 56.12 172 THR A C 1
ATOM 1374 O O . THR A 1 172 ? 9.328 8.888 -18.557 1.00 56.12 172 THR A O 1
ATOM 1377 N N . ASN A 1 173 ? 7.309 8.083 -19.088 1.00 52.41 173 ASN A N 1
ATOM 1378 C CA . ASN A 1 173 ? 7.808 7.264 -20.203 1.00 52.41 173 ASN A CA 1
ATOM 1379 C C . ASN A 1 173 ? 7.421 7.756 -21.616 1.00 52.41 173 ASN A C 1
ATOM 1381 O O . ASN A 1 173 ? 6.240 7.995 -21.877 1.00 52.41 173 ASN A O 1
ATOM 1385 N N . PRO A 1 174 ? 8.375 7.851 -22.571 1.00 44.91 174 PRO A N 1
ATOM 1386 C CA . PRO A 1 174 ? 8.079 8.204 -23.955 1.00 44.91 174 PRO A CA 1
ATOM 1387 C C . PRO A 1 174 ? 7.418 7.041 -24.720 1.00 44.91 174 PRO A C 1
ATOM 1389 O O . PRO A 1 174 ? 7.951 5.940 -24.833 1.00 44.91 174 PRO A O 1
ATOM 1392 N N . THR A 1 175 ? 6.236 7.339 -25.257 1.00 48.56 175 THR A N 1
ATOM 1393 C CA . THR A 1 175 ? 5.552 6.795 -26.449 1.00 48.56 175 THR A CA 1
ATOM 1394 C C . THR A 1 175 ? 5.352 5.295 -26.703 1.00 48.56 175 THR A C 1
ATOM 1396 O O . THR A 1 175 ? 4.461 5.028 -27.494 1.00 48.56 175 THR A O 1
ATOM 1399 N N . ASP A 1 176 ? 6.002 4.315 -26.062 1.00 42.84 176 ASP A N 1
ATOM 1400 C CA . ASP A 1 176 ? 5.763 2.892 -26.430 1.00 42.84 176 ASP A CA 1
ATOM 1401 C C . ASP A 1 176 ? 5.613 1.888 -25.274 1.00 42.84 176 ASP A C 1
ATOM 1403 O O . ASP A 1 176 ? 5.434 0.685 -25.485 1.00 42.84 176 ASP A O 1
ATOM 1407 N N . THR A 1 177 ? 5.593 2.332 -24.019 1.00 54.25 177 THR A N 1
ATOM 1408 C CA . THR A 1 177 ? 5.131 1.490 -22.903 1.00 54.25 177 THR A CA 1
ATOM 1409 C C . THR A 1 177 ? 4.572 2.384 -21.809 1.00 54.25 177 THR A C 1
ATOM 1411 O O . THR A 1 177 ? 5.293 2.815 -20.920 1.00 54.25 177 THR A O 1
ATOM 1414 N N . TYR A 1 178 ? 3.286 2.716 -21.905 1.00 70.25 178 TYR A N 1
ATOM 1415 C CA . TYR A 1 178 ? 2.601 3.462 -20.853 1.00 70.25 178 TYR A CA 1
ATOM 1416 C C . TYR A 1 178 ? 2.636 2.627 -19.557 1.00 70.25 178 TYR A C 1
ATOM 1418 O O . TYR A 1 178 ? 2.045 1.543 -19.512 1.00 70.25 178 TYR A O 1
ATOM 1426 N N . GLY A 1 179 ? 3.424 3.075 -18.574 1.00 77.56 179 GLY A N 1
ATOM 1427 C CA . GLY A 1 179 ? 3.695 2.384 -17.313 1.00 77.56 179 GLY A CA 1
ATOM 1428 C C . GLY A 1 179 ? 5.164 2.408 -16.866 1.00 77.56 179 GLY A C 1
ATOM 1429 O O . GLY A 1 179 ? 6.066 2.829 -17.596 1.00 77.56 179 GLY A O 1
ATOM 1430 N N . TRP A 1 180 ? 5.393 1.917 -15.652 1.00 87.19 180 TRP A N 1
ATOM 1431 C CA . TRP A 1 180 ? 6.679 1.809 -14.968 1.00 87.19 180 TRP A CA 1
ATOM 1432 C C . TRP A 1 180 ? 6.983 0.353 -14.621 1.00 87.19 180 TRP A C 1
ATOM 1434 O O . TRP A 1 180 ? 6.070 -0.441 -14.391 1.00 87.19 180 TRP A O 1
ATOM 1444 N N . THR A 1 181 ? 8.256 -0.035 -14.635 1.00 88.88 181 THR A N 1
ATOM 1445 C CA . THR A 1 181 ? 8.647 -1.424 -14.362 1.00 88.88 181 THR A CA 1
ATOM 1446 C C . THR A 1 181 ? 8.902 -1.651 -12.885 1.00 88.88 181 THR A C 1
ATOM 1448 O O . THR A 1 181 ? 9.604 -0.855 -12.273 1.00 88.88 181 THR A O 1
ATOM 1451 N N . TYR A 1 182 ? 8.419 -2.773 -12.359 1.00 91.69 182 TYR A N 1
ATOM 1452 C CA . TYR A 1 182 ? 8.634 -3.183 -10.970 1.00 91.69 182 TYR A CA 1
ATOM 1453 C C . TYR A 1 182 ? 9.191 -4.603 -10.913 1.00 91.69 182 TYR A C 1
ATOM 1455 O O . TYR A 1 182 ? 8.974 -5.407 -11.826 1.00 91.69 182 TYR A O 1
ATOM 1463 N N . GLN A 1 183 ? 9.909 -4.906 -9.836 1.00 92.31 183 GLN A N 1
ATOM 1464 C CA . GLN A 1 183 ? 10.231 -6.272 -9.437 1.00 92.31 183 GLN A CA 1
ATOM 1465 C C . GLN A 1 183 ? 9.144 -6.797 -8.505 1.00 92.31 183 GLN A C 1
ATOM 1467 O O . GLN A 1 183 ? 8.757 -6.110 -7.563 1.00 92.31 183 GLN A O 1
ATOM 1472 N N . THR A 1 184 ? 8.672 -8.016 -8.740 1.00 92.44 184 THR A N 1
ATOM 1473 C CA . THR A 1 184 ? 7.743 -8.689 -7.827 1.00 92.44 184 THR A CA 1
ATOM 1474 C C . THR A 1 184 ? 8.498 -9.527 -6.802 1.00 92.44 184 THR A C 1
ATOM 1476 O O . THR A 1 184 ? 9.423 -10.266 -7.137 1.00 92.44 184 THR A O 1
ATOM 1479 N N . SER A 1 185 ? 8.081 -9.460 -5.542 1.00 92.75 185 SER A N 1
ATOM 1480 C CA . SER A 1 185 ? 8.562 -10.363 -4.490 1.00 92.75 185 SER A CA 1
ATOM 1481 C C . SER A 1 185 ? 7.472 -10.633 -3.459 1.00 92.75 185 SER A C 1
ATOM 1483 O O . SER A 1 185 ? 6.556 -9.834 -3.304 1.00 92.75 185 SER A O 1
ATOM 1485 N N . SER A 1 186 ? 7.573 -11.735 -2.714 1.00 95.25 186 SER A N 1
ATOM 1486 C CA . SER A 1 186 ? 6.743 -11.926 -1.516 1.00 95.25 186 SER A CA 1
ATOM 1487 C C . SER A 1 186 ? 7.046 -10.836 -0.482 1.00 95.25 186 SER A C 1
ATOM 1489 O O . SER A 1 186 ? 8.207 -10.446 -0.330 1.00 95.25 186 SER A O 1
ATOM 1491 N N . LEU A 1 187 ? 6.029 -10.394 0.264 1.00 95.81 187 LEU A N 1
ATOM 1492 C CA . LEU A 1 187 ? 6.185 -9.444 1.370 1.00 95.81 187 LEU A CA 1
ATOM 1493 C C . LEU A 1 187 ? 7.186 -9.937 2.424 1.00 95.81 187 LEU A C 1
ATOM 1495 O O . LEU A 1 187 ? 7.964 -9.148 2.945 1.00 95.81 187 LEU A O 1
ATOM 1499 N N . ALA A 1 188 ? 7.250 -11.249 2.671 1.00 95.94 188 ALA A N 1
ATOM 1500 C CA . ALA A 1 188 ? 8.225 -11.839 3.592 1.00 95.94 188 ALA A CA 1
ATOM 1501 C C . ALA A 1 188 ? 9.688 -11.694 3.127 1.00 95.94 188 ALA A C 1
ATOM 1503 O O . ALA A 1 188 ? 10.609 -11.869 3.921 1.00 95.94 188 ALA A O 1
ATOM 1504 N N . GLY A 1 189 ? 9.912 -11.400 1.842 1.00 92.88 189 GLY A N 1
ATOM 1505 C CA . GLY A 1 189 ? 11.227 -11.082 1.286 1.00 92.88 189 GLY A CA 1
ATOM 1506 C C . GLY A 1 189 ? 11.558 -9.587 1.295 1.00 92.88 189 GLY A C 1
ATOM 1507 O O . GLY A 1 189 ? 12.644 -9.210 0.851 1.00 92.88 189 GLY A O 1
ATOM 1508 N N . TYR A 1 190 ? 10.642 -8.732 1.757 1.00 93.56 190 TYR A N 1
ATOM 1509 C CA . TYR A 1 190 ? 10.853 -7.292 1.807 1.00 93.56 190 TYR A CA 1
ATOM 1510 C C . TYR A 1 190 ? 11.777 -6.916 2.971 1.00 93.56 190 TYR A C 1
ATOM 1512 O O . TYR A 1 190 ? 11.587 -7.330 4.112 1.00 93.56 190 TYR A O 1
ATOM 1520 N N . SER A 1 191 ? 12.814 -6.131 2.679 1.00 91.06 191 SER A N 1
ATOM 1521 C CA . SER A 1 191 ? 13.794 -5.727 3.688 1.00 91.06 191 SER A CA 1
ATOM 1522 C C . SER A 1 191 ? 13.162 -4.774 4.697 1.00 91.06 191 SER A C 1
ATOM 1524 O O . SER A 1 191 ? 12.618 -3.753 4.298 1.00 91.06 191 SER A O 1
ATOM 1526 N N . GLY A 1 192 ? 13.323 -5.059 5.989 1.00 88.31 192 GLY A N 1
ATOM 1527 C CA . GLY A 1 192 ? 12.825 -4.205 7.073 1.00 88.31 192 GLY A CA 1
ATOM 1528 C C . GLY A 1 192 ? 11.472 -4.622 7.648 1.00 88.31 192 GLY A C 1
ATOM 1529 O O . GLY A 1 192 ? 11.079 -4.061 8.656 1.00 88.31 192 GLY A O 1
ATOM 1530 N N . ILE A 1 193 ? 10.812 -5.636 7.079 1.00 93.38 193 ILE A N 1
ATOM 1531 C CA . ILE A 1 193 ? 9.550 -6.183 7.596 1.00 93.38 193 ILE A CA 1
ATOM 1532 C C . ILE A 1 193 ? 9.828 -7.501 8.328 1.00 93.38 193 ILE A C 1
ATOM 1534 O O . ILE A 1 193 ? 10.505 -8.392 7.804 1.00 93.38 193 ILE A O 1
ATOM 1538 N N . SER A 1 194 ? 9.318 -7.641 9.551 1.00 95.94 194 SER A N 1
ATOM 1539 C CA . SER A 1 194 ? 9.441 -8.866 10.347 1.00 95.94 194 SER A CA 1
ATOM 1540 C C . SER A 1 194 ? 8.342 -9.890 10.024 1.00 95.94 194 SER A C 1
ATOM 1542 O O . SER A 1 194 ? 7.333 -9.595 9.389 1.00 95.94 194 SER A O 1
ATOM 1544 N N . SER A 1 195 ? 8.486 -11.133 10.492 1.00 96.50 195 SER A N 1
ATOM 1545 C CA . SER A 1 195 ? 7.448 -12.161 10.301 1.00 96.50 195 SER A CA 1
ATOM 1546 C C . SER A 1 195 ? 6.114 -11.825 10.982 1.00 96.50 195 SER A C 1
ATOM 1548 O O . SER A 1 195 ? 5.056 -12.239 10.499 1.00 96.50 195 SER A O 1
ATOM 1550 N N . SER A 1 196 ? 6.148 -11.105 12.111 1.00 96.44 196 SER A N 1
ATOM 1551 C CA . SER A 1 196 ? 4.929 -10.631 12.778 1.00 96.44 196 SER A CA 1
ATOM 1552 C C . SER A 1 196 ? 4.224 -9.570 11.943 1.00 96.44 196 SER A C 1
ATOM 1554 O O . SER A 1 196 ? 3.006 -9.631 11.822 1.00 96.44 196 SER A O 1
ATOM 1556 N N . ASP A 1 197 ? 4.982 -8.699 11.285 1.00 97.06 197 ASP A N 1
ATOM 1557 C CA . ASP A 1 197 ? 4.466 -7.628 10.428 1.00 97.06 197 ASP A CA 1
ATOM 1558 C C . ASP A 1 197 ? 3.804 -8.202 9.172 1.00 97.06 197 ASP A C 1
ATOM 1560 O O . ASP A 1 197 ? 2.686 -7.829 8.825 1.00 97.06 197 ASP A O 1
ATOM 1564 N N . VAL A 1 198 ? 4.431 -9.207 8.543 1.00 97.44 198 VAL A N 1
ATOM 1565 C CA . VAL A 1 198 ? 3.816 -9.963 7.434 1.00 97.44 198 VAL A CA 1
ATOM 1566 C C . VAL A 1 198 ? 2.486 -10.578 7.869 1.00 97.44 198 VAL A C 1
ATOM 1568 O O . VAL A 1 198 ? 1.507 -10.526 7.128 1.00 97.44 198 VAL A O 1
ATOM 1571 N N . THR A 1 199 ? 2.437 -11.156 9.073 1.00 97.56 199 THR A N 1
ATOM 1572 C CA . THR A 1 199 ? 1.215 -11.774 9.608 1.00 97.56 199 THR A CA 1
ATOM 1573 C C . THR A 1 199 ? 0.143 -10.726 9.897 1.00 97.56 199 THR A C 1
ATOM 1575 O O . THR A 1 199 ? -1.028 -10.948 9.590 1.00 97.56 199 THR A O 1
ATOM 1578 N N . PHE A 1 200 ? 0.529 -9.588 10.475 1.00 98.00 200 PHE A N 1
ATOM 1579 C CA . PHE A 1 200 ? -0.368 -8.473 10.755 1.00 98.00 200 PHE A CA 1
ATOM 1580 C C . PHE A 1 200 ? -0.976 -7.925 9.461 1.00 98.00 200 PHE A C 1
ATOM 1582 O O . PHE A 1 200 ? -2.198 -7.891 9.335 1.00 98.00 200 PHE A O 1
ATOM 1589 N N . LEU A 1 201 ? -0.145 -7.604 8.464 1.00 98.19 201 LEU A N 1
ATOM 1590 C CA . LEU A 1 201 ? -0.601 -7.099 7.167 1.00 98.19 201 LEU A CA 1
ATOM 1591 C C . LEU A 1 201 ? -1.446 -8.128 6.414 1.00 98.19 201 LEU A C 1
ATOM 1593 O O . LEU A 1 201 ? -2.460 -7.761 5.826 1.00 98.19 201 LEU A O 1
ATOM 1597 N N . GLY A 1 202 ? -1.086 -9.413 6.472 1.00 98.19 202 GLY A N 1
ATOM 1598 C CA . GLY A 1 202 ? -1.881 -10.497 5.889 1.00 98.19 202 GLY A CA 1
ATOM 1599 C C . GLY A 1 202 ? -3.289 -10.572 6.484 1.00 98.19 202 GLY A C 1
ATOM 1600 O O . GLY A 1 202 ? -4.265 -10.709 5.743 1.00 98.19 202 GLY A O 1
ATOM 1601 N N . LYS A 1 203 ? -3.418 -10.409 7.807 1.00 98.50 203 LYS A N 1
ATOM 1602 C CA . LYS A 1 203 ? -4.719 -10.339 8.489 1.00 98.50 203 LYS A CA 1
ATOM 1603 C C . LYS A 1 203 ? -5.477 -9.058 8.177 1.00 98.50 203 LYS A C 1
ATOM 1605 O O . LYS A 1 203 ? -6.668 -9.120 7.874 1.00 98.50 203 LYS A O 1
ATOM 1610 N N . LEU A 1 204 ? -4.802 -7.911 8.222 1.00 98.56 204 LEU A N 1
ATOM 1611 C CA . LEU A 1 204 ? -5.388 -6.623 7.867 1.00 98.56 204 LEU A CA 1
ATOM 1612 C C . LEU A 1 204 ? -5.980 -6.683 6.455 1.00 98.56 204 LEU A C 1
ATOM 1614 O O . LEU A 1 204 ? -7.138 -6.332 6.252 1.00 98.56 204 LEU A O 1
ATOM 1618 N N . TRP A 1 205 ? -5.226 -7.215 5.493 1.00 98.19 205 TRP A N 1
ATOM 1619 C CA . TRP A 1 205 ? -5.690 -7.354 4.120 1.00 98.19 205 TRP A CA 1
ATOM 1620 C C . TRP A 1 205 ? -6.874 -8.313 4.000 1.00 98.19 205 TRP A C 1
ATOM 1622 O O . TRP A 1 205 ? -7.871 -7.976 3.369 1.00 98.19 205 TRP A O 1
ATOM 1632 N N . ALA A 1 206 ? -6.803 -9.492 4.618 1.00 97.75 206 ALA A N 1
ATOM 1633 C CA . ALA A 1 206 ? -7.870 -10.486 4.521 1.00 97.75 206 ALA A CA 1
ATOM 1634 C C . ALA A 1 206 ? -9.223 -9.978 5.054 1.00 97.75 206 ALA A C 1
ATOM 1636 O O . ALA A 1 206 ? -10.265 -10.369 4.533 1.00 97.75 206 ALA A O 1
ATOM 1637 N N . ASN A 1 207 ? -9.207 -9.108 6.070 1.00 98.44 207 ASN A N 1
ATOM 1638 C CA . ASN A 1 207 ? -10.413 -8.715 6.803 1.00 98.44 207 ASN A CA 1
ATOM 1639 C C . ASN A 1 207 ? -10.886 -7.283 6.494 1.00 98.44 207 ASN A C 1
ATOM 1641 O O . ASN A 1 207 ? -12.091 -7.037 6.476 1.00 98.44 207 ASN A O 1
ATOM 1645 N N . ALA A 1 208 ? -9.974 -6.340 6.235 1.00 98.19 208 ALA A N 1
ATOM 1646 C CA . ALA A 1 208 ? -10.305 -4.921 6.068 1.00 98.19 208 ALA A CA 1
ATOM 1647 C C . ALA A 1 208 ? -10.252 -4.429 4.616 1.00 98.19 208 ALA A C 1
ATOM 1649 O O . ALA A 1 208 ? -10.775 -3.355 4.332 1.00 98.19 208 ALA A O 1
ATOM 1650 N N . PHE A 1 209 ? -9.652 -5.181 3.686 1.00 97.62 209 PHE A N 1
ATOM 1651 C CA . PHE A 1 209 ? -9.408 -4.682 2.329 1.00 97.62 209 PHE A CA 1
ATOM 1652 C C . PHE A 1 209 ? -10.684 -4.369 1.539 1.00 97.62 209 PHE A C 1
ATOM 1654 O O . PHE A 1 209 ? -10.712 -3.408 0.783 1.00 97.62 209 PHE A O 1
ATOM 1661 N N . GLU A 1 210 ? -11.761 -5.145 1.685 1.00 96.50 210 GLU A N 1
ATOM 1662 C CA . GLU A 1 210 ? -13.020 -4.803 1.002 1.00 96.50 210 GLU A CA 1
ATOM 1663 C C . GLU A 1 210 ? -13.677 -3.555 1.607 1.00 96.50 210 GLU A C 1
ATOM 1665 O O . GLU A 1 210 ? -14.192 -2.715 0.872 1.00 96.50 210 GLU A O 1
ATOM 1670 N N . THR A 1 211 ? -13.594 -3.391 2.929 1.00 97.25 211 THR A N 1
ATOM 1671 C CA . THR A 1 211 ? -14.077 -2.201 3.644 1.00 97.25 211 THR A CA 1
ATOM 1672 C C . THR A 1 211 ? -13.254 -0.965 3.293 1.00 97.25 211 THR A C 1
ATOM 1674 O O . THR A 1 211 ? -13.801 0.114 3.111 1.00 97.25 211 THR A O 1
ATOM 1677 N N . SER A 1 212 ? -11.945 -1.103 3.093 1.00 97.06 212 SER A N 1
ATOM 1678 C CA . SER A 1 212 ? -11.069 0.021 2.756 1.00 97.06 212 SER A CA 1
ATOM 1679 C C . SER A 1 212 ? -11.372 0.664 1.397 1.00 97.06 212 SER A C 1
ATOM 1681 O O . SER A 1 212 ? -10.840 1.725 1.092 1.00 97.06 212 SER A O 1
ATOM 1683 N N . LYS A 1 213 ? -12.239 0.051 0.581 1.00 95.00 213 LYS A N 1
ATOM 1684 C CA . LYS A 1 213 ? -12.687 0.560 -0.724 1.00 95.00 213 LYS A CA 1
ATOM 1685 C C . LYS A 1 213 ? -13.980 1.372 -0.648 1.00 95.00 213 LYS A C 1
ATOM 1687 O O . LYS A 1 213 ? -14.431 1.868 -1.680 1.00 95.00 213 LYS A O 1
ATOM 1692 N N . THR A 1 214 ? -14.627 1.447 0.517 1.00 96.25 214 THR A N 1
ATOM 1693 C CA . THR A 1 214 ? -15.977 2.023 0.630 1.00 96.25 214 THR A CA 1
ATOM 1694 C C . THR A 1 214 ? -15.989 3.522 0.888 1.00 96.25 214 THR A C 1
ATOM 1696 O O . THR A 1 214 ? -17.024 4.150 0.664 1.00 96.25 214 THR A O 1
ATOM 1699 N N . GLY A 1 215 ? -14.869 4.098 1.322 1.00 96.00 215 GLY A N 1
ATOM 1700 C CA . GLY A 1 215 ? -14.773 5.516 1.636 1.00 96.00 215 GLY A CA 1
ATOM 1701 C C . GLY A 1 215 ? -13.349 5.985 1.916 1.00 96.00 215 GLY A C 1
ATOM 1702 O O . GLY A 1 215 ? -12.393 5.208 1.951 1.00 96.00 215 GLY A O 1
ATOM 1703 N N . GLU A 1 216 ? -13.222 7.300 2.071 1.00 96.69 216 GLU A N 1
ATOM 1704 C CA . GLU A 1 216 ? -11.961 8.008 2.296 1.00 96.69 216 GLU A CA 1
ATOM 1705 C C . GLU A 1 216 ? -11.330 7.641 3.649 1.00 96.69 216 GLU A C 1
ATOM 1707 O O . GLU A 1 216 ? -10.129 7.384 3.719 1.00 96.69 216 GLU A O 1
ATOM 1712 N N . VAL A 1 217 ? -12.140 7.544 4.712 1.00 97.56 217 VAL A N 1
ATOM 1713 C CA . VAL A 1 217 ? -11.673 7.206 6.068 1.00 97.56 217 VAL A CA 1
ATOM 1714 C C . VAL A 1 217 ? -11.172 5.765 6.125 1.00 97.56 217 VAL A C 1
ATOM 1716 O O . VAL A 1 217 ? -10.094 5.507 6.659 1.00 97.56 217 VAL A O 1
ATOM 1719 N N . GLU A 1 218 ? -11.913 4.822 5.543 1.00 98.12 218 GLU A N 1
ATOM 1720 C CA . GLU A 1 218 ? -11.543 3.407 5.530 1.00 98.12 218 GLU A CA 1
ATOM 1721 C C . GLU A 1 218 ? -10.272 3.172 4.706 1.00 98.12 218 GLU A C 1
ATOM 1723 O O . GLU A 1 218 ? -9.394 2.403 5.108 1.00 98.12 218 GLU A O 1
ATOM 1728 N N . ALA A 1 219 ? -10.128 3.863 3.572 1.00 97.56 219 ALA A N 1
ATOM 1729 C CA . ALA A 1 219 ? -8.923 3.775 2.758 1.00 97.56 219 ALA A CA 1
ATOM 1730 C C . ALA A 1 219 ? -7.702 4.384 3.462 1.00 97.56 219 ALA A C 1
ATOM 1732 O O . ALA A 1 219 ? -6.612 3.808 3.399 1.00 97.56 219 ALA A O 1
ATOM 1733 N N . ALA A 1 220 ? -7.878 5.520 4.141 1.00 97.25 220 ALA A N 1
ATOM 1734 C CA . ALA A 1 220 ? -6.826 6.182 4.903 1.00 97.25 220 ALA A CA 1
ATOM 1735 C C . ALA A 1 220 ? -6.405 5.375 6.138 1.00 97.25 220 ALA A C 1
ATOM 1737 O O . ALA A 1 220 ? -5.208 5.252 6.383 1.00 97.25 220 ALA A O 1
ATOM 1738 N N . ALA A 1 221 ? -7.347 4.760 6.862 1.00 98.06 221 ALA A N 1
ATOM 1739 C CA . ALA A 1 221 ? -7.048 3.864 7.984 1.00 98.06 221 ALA A CA 1
ATOM 1740 C C . ALA A 1 221 ? -6.232 2.651 7.530 1.00 98.06 221 ALA A C 1
ATOM 1742 O O . ALA A 1 221 ? -5.238 2.297 8.163 1.00 98.06 221 ALA A O 1
ATOM 1743 N N . PHE A 1 222 ? -6.587 2.063 6.383 1.00 98.38 222 PHE A N 1
ATOM 1744 C CA . PHE A 1 222 ? -5.821 0.956 5.812 1.00 98.38 222 PHE A CA 1
ATOM 1745 C C . PHE A 1 222 ? -4.405 1.400 5.437 1.00 98.38 222 PHE A C 1
ATOM 1747 O O . PHE A 1 222 ? -3.429 0.748 5.801 1.00 98.38 222 PHE A O 1
ATOM 1754 N N . GLN A 1 223 ? -4.285 2.534 4.741 1.00 97.25 223 GLN A N 1
ATOM 1755 C CA . GLN A 1 223 ? -3.000 3.084 4.317 1.00 97.25 223 GLN A CA 1
ATOM 1756 C C . GLN A 1 223 ? -2.105 3.471 5.507 1.00 97.25 223 GLN A C 1
ATOM 1758 O O . GLN A 1 223 ? -0.898 3.234 5.447 1.00 97.25 223 GLN A O 1
ATOM 1763 N N . ALA A 1 224 ? -2.683 4.022 6.579 1.00 96.50 224 ALA A N 1
ATOM 1764 C CA . ALA A 1 224 ? -1.968 4.380 7.800 1.00 96.50 224 ALA A CA 1
ATOM 1765 C C . ALA A 1 224 ? -1.374 3.145 8.482 1.00 96.50 224 ALA A C 1
ATOM 1767 O O . ALA A 1 224 ? -0.187 3.140 8.775 1.00 96.50 224 ALA A O 1
ATOM 1768 N N . LEU A 1 225 ? -2.145 2.062 8.637 1.00 97.62 225 LEU A N 1
ATOM 1769 C CA . LEU A 1 225 ? -1.637 0.817 9.226 1.00 97.62 225 LEU A CA 1
ATOM 1770 C C . LEU A 1 225 ? -0.557 0.140 8.373 1.00 97.62 225 LEU A C 1
ATOM 1772 O O . LEU A 1 225 ? 0.350 -0.492 8.915 1.00 97.62 225 LEU A O 1
ATOM 1776 N N . VAL A 1 226 ? -0.631 0.267 7.044 1.00 97.06 226 VAL A N 1
ATOM 1777 C CA . VAL A 1 226 ? 0.450 -0.192 6.159 1.00 97.06 226 VAL A CA 1
ATOM 1778 C C . VAL A 1 226 ? 1.735 0.583 6.444 1.00 97.06 226 VAL A C 1
ATOM 1780 O O . VAL A 1 226 ? 2.788 -0.033 6.572 1.00 97.06 226 VAL A O 1
ATOM 1783 N N . TRP A 1 227 ? 1.663 1.911 6.565 1.00 95.31 227 TRP A N 1
ATOM 1784 C CA . TRP A 1 227 ? 2.837 2.738 6.848 1.00 95.31 227 TRP A CA 1
ATOM 1785 C C . TRP A 1 227 ? 3.390 2.526 8.249 1.00 95.31 227 TRP A C 1
ATOM 1787 O O . TRP A 1 227 ? 4.594 2.329 8.371 1.00 95.31 227 TRP A O 1
ATOM 1797 N N . GLU A 1 228 ? 2.522 2.478 9.253 1.00 95.12 228 GLU A N 1
ATOM 1798 C CA . GLU A 1 228 ? 2.843 2.119 10.635 1.00 95.12 228 GLU A CA 1
ATOM 1799 C C . GLU A 1 228 ? 3.695 0.845 10.682 1.00 95.12 228 GLU A C 1
ATOM 1801 O O . GLU A 1 228 ? 4.821 0.836 11.166 1.00 95.12 228 GLU A O 1
ATOM 1806 N N . THR A 1 229 ? 3.216 -0.217 10.029 1.00 95.19 229 THR A N 1
ATOM 1807 C CA . THR A 1 229 ? 3.898 -1.518 10.021 1.00 95.19 229 THR A CA 1
ATOM 1808 C C . THR A 1 229 ? 5.272 -1.491 9.337 1.00 95.19 229 THR A C 1
ATOM 1810 O O . THR A 1 229 ? 6.123 -2.334 9.610 1.00 95.19 229 THR A O 1
ATOM 1813 N N . VAL A 1 230 ? 5.485 -0.579 8.388 1.00 93.31 230 VAL A N 1
ATOM 1814 C CA . VAL A 1 230 ? 6.736 -0.498 7.615 1.00 93.31 230 VAL A CA 1
ATOM 1815 C C . VAL A 1 230 ? 7.751 0.433 8.275 1.00 93.31 230 VAL A C 1
ATOM 1817 O O . VAL A 1 230 ? 8.954 0.218 8.124 1.00 93.31 230 VAL A O 1
ATOM 1820 N N . GLN A 1 231 ? 7.287 1.484 8.952 1.00 90.38 231 GLN A N 1
ATOM 1821 C CA . GLN A 1 231 ? 8.151 2.501 9.555 1.00 90.38 231 GLN A CA 1
ATOM 1822 C C . GLN A 1 231 ? 8.512 2.175 10.999 1.00 90.38 231 GLN A C 1
ATOM 1824 O O . GLN A 1 231 ? 9.615 2.522 11.426 1.00 90.38 231 GLN A O 1
ATOM 182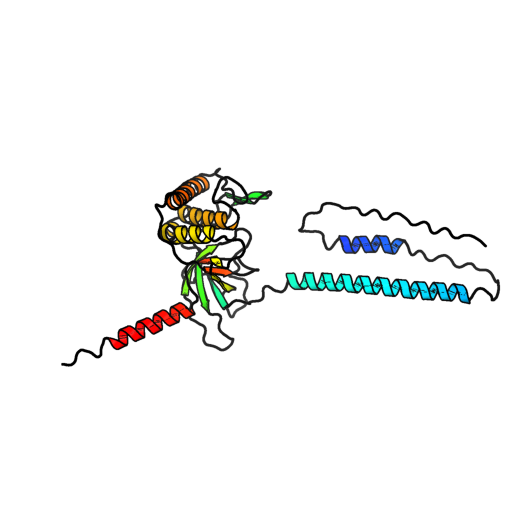9 N N . ASP A 1 232 ? 7.627 1.485 11.718 1.00 90.25 232 ASP A N 1
ATOM 1830 C CA . ASP A 1 232 ? 7.787 1.231 13.138 1.00 90.25 232 ASP A CA 1
ATOM 1831 C C . ASP A 1 232 ? 7.963 -0.233 13.499 1.00 90.25 232 ASP A C 1
ATOM 1833 O O . ASP A 1 232 ? 7.613 -1.169 12.786 1.00 90.25 232 ASP A O 1
ATOM 1837 N N . SER A 1 233 ? 8.620 -0.428 14.642 1.00 85.75 233 SER A N 1
ATOM 1838 C CA . SER A 1 233 ? 8.929 -1.761 15.173 1.00 85.75 233 SER A CA 1
ATOM 1839 C C . SER A 1 233 ? 7.773 -2.375 15.962 1.00 85.75 233 SER A C 1
ATOM 1841 O O . SER A 1 233 ? 7.830 -3.541 16.364 1.00 85.75 233 SER A O 1
ATOM 1843 N N . LYS A 1 234 ? 6.754 -1.566 16.240 1.00 89.38 234 LYS A N 1
ATOM 1844 C CA . LYS A 1 234 ? 5.532 -1.900 16.960 1.00 89.38 234 LYS A CA 1
ATOM 1845 C C . LYS A 1 234 ? 4.400 -1.167 16.268 1.00 89.38 234 LYS A C 1
ATOM 1847 O O . LYS A 1 234 ? 4.638 -0.115 15.713 1.00 89.38 234 LYS A O 1
ATOM 1852 N N . ILE A 1 235 ? 3.208 -1.741 16.336 1.00 91.69 235 ILE A N 1
ATOM 1853 C CA . ILE A 1 235 ? 2.006 -1.122 15.792 1.00 91.69 235 ILE A CA 1
ATOM 1854 C C . ILE A 1 235 ? 1.388 -0.249 16.887 1.00 91.69 235 ILE A C 1
ATOM 1856 O O . ILE A 1 235 ? 0.701 -0.775 17.768 1.00 91.69 235 ILE A O 1
ATOM 1860 N N . ASP A 1 236 ? 1.683 1.046 16.853 1.00 90.12 236 ASP A N 1
ATOM 1861 C CA . ASP A 1 236 ? 1.163 2.081 17.744 1.00 90.12 236 ASP A CA 1
ATOM 1862 C C . ASP A 1 236 ? 1.090 3.434 17.018 1.00 90.12 236 ASP A C 1
ATOM 1864 O O . ASP A 1 236 ? 2.093 4.074 16.749 1.00 90.12 236 ASP A O 1
ATOM 1868 N N . LEU A 1 237 ? -0.127 3.918 16.777 1.00 91.44 237 LEU A N 1
ATOM 1869 C CA . LEU A 1 237 ? -0.374 5.141 16.005 1.00 91.44 237 LEU A CA 1
ATOM 1870 C C . LEU A 1 237 ? -0.071 6.445 16.772 1.00 91.44 237 LEU A C 1
ATOM 1872 O O . LEU A 1 237 ? -0.439 7.520 16.286 1.00 91.44 237 LEU A O 1
ATOM 1876 N N . ASP A 1 238 ? 0.471 6.349 17.990 1.00 87.75 238 ASP A N 1
ATOM 1877 C CA . ASP A 1 238 ? 0.716 7.462 18.913 1.00 87.75 238 ASP A CA 1
ATOM 1878 C C . ASP A 1 238 ? 2.206 7.792 19.149 1.00 87.75 238 ASP A C 1
ATOM 1880 O O . ASP A 1 238 ? 2.481 8.777 19.845 1.00 87.75 238 ASP A O 1
ATOM 1884 N N . ASP A 1 239 ? 3.165 6.995 18.656 1.00 78.31 239 ASP A N 1
ATOM 1885 C CA . ASP A 1 239 ? 4.591 7.152 18.999 1.00 78.31 239 ASP A CA 1
ATOM 1886 C C . ASP A 1 239 ? 5.542 6.685 17.875 1.00 78.31 239 ASP A C 1
ATOM 1888 O O . ASP A 1 239 ? 5.133 6.099 16.886 1.00 78.31 239 ASP A O 1
ATOM 1892 N N . ASP A 1 240 ? 6.841 6.926 18.060 1.00 81.19 240 ASP A N 1
ATOM 1893 C CA . ASP A 1 240 ? 7.955 6.484 17.209 1.00 81.19 240 ASP A CA 1
ATOM 1894 C C . ASP A 1 240 ? 8.122 7.223 15.852 1.00 81.19 240 ASP A C 1
ATOM 1896 O O . ASP A 1 240 ? 8.368 8.438 15.831 1.00 81.19 240 ASP A O 1
ATOM 1900 N N . ASN A 1 241 ? 8.206 6.507 14.721 1.00 84.25 241 ASN A N 1
ATOM 1901 C CA . ASN A 1 241 ? 8.585 7.063 13.413 1.00 84.25 241 ASN A CA 1
ATOM 1902 C C . ASN A 1 241 ? 7.371 7.460 12.558 1.00 84.25 241 ASN A C 1
ATOM 1904 O O . ASN A 1 241 ? 7.543 8.240 11.609 1.00 84.25 241 ASN A O 1
ATOM 1908 N N . PHE A 1 242 ? 6.180 6.963 12.892 1.00 87.44 242 PHE A N 1
ATOM 1909 C CA . PHE A 1 242 ? 4.892 7.298 12.305 1.00 87.44 242 PHE A CA 1
ATOM 1910 C C . PHE A 1 242 ? 3.908 7.735 13.400 1.00 87.44 242 PHE A C 1
ATOM 1912 O O . PHE A 1 242 ? 3.510 6.958 14.249 1.00 87.44 242 PHE A O 1
ATOM 1919 N N . ASP A 1 243 ? 3.458 8.990 13.349 1.00 89.50 243 ASP A N 1
ATOM 1920 C CA . ASP A 1 243 ? 2.423 9.501 14.262 1.00 89.50 243 ASP A CA 1
ATOM 1921 C C . ASP A 1 243 ? 1.270 10.111 13.458 1.00 89.50 243 ASP A C 1
ATOM 1923 O O . ASP A 1 243 ? 1.484 10.921 12.543 1.00 89.50 243 ASP A O 1
ATOM 1927 N N . LEU A 1 244 ? 0.035 9.734 13.805 1.00 90.12 244 LEU A N 1
ATOM 1928 C CA . LEU A 1 244 ? -1.177 10.345 13.269 1.00 90.12 244 LEU A CA 1
ATOM 1929 C C . LEU A 1 244 ? -1.554 11.603 14.055 1.00 90.12 244 LEU A C 1
ATOM 1931 O O . LEU A 1 244 ? -2.072 11.568 15.176 1.00 90.12 244 LEU A O 1
ATOM 1935 N N . TYR A 1 245 ? -1.456 12.755 13.392 1.00 89.81 245 TYR A N 1
ATOM 1936 C CA . TYR A 1 245 ? -1.770 14.029 14.022 1.00 89.81 245 TYR A CA 1
ATOM 1937 C C . TYR A 1 245 ? -3.267 14.340 14.023 1.00 89.81 245 TYR A C 1
ATOM 1939 O O . TYR A 1 245 ? -3.850 14.908 13.095 1.00 89.81 245 TYR A O 1
ATOM 1947 N N . ARG A 1 246 ? -3.907 13.997 15.136 1.00 91.12 246 ARG A N 1
ATOM 1948 C CA . ARG A 1 246 ? -5.361 14.049 15.362 1.00 91.12 246 ARG A CA 1
ATOM 1949 C C . ARG A 1 246 ? -5.926 15.459 15.593 1.00 91.12 246 ARG A C 1
ATOM 1951 O O . ARG A 1 246 ? -6.728 15.660 16.509 1.00 91.12 246 ARG A O 1
ATOM 1958 N N . THR A 1 247 ? -5.538 16.470 14.813 1.00 87.19 247 THR A N 1
ATOM 1959 C CA . THR A 1 247 ? -6.094 17.831 14.999 1.00 87.19 247 THR A CA 1
ATOM 1960 C C . THR A 1 247 ? -7.372 18.092 14.221 1.00 87.19 247 THR A C 1
ATOM 1962 O O . THR A 1 247 ? -8.257 18.786 14.731 1.00 87.19 247 THR A O 1
ATOM 1965 N N . ASN A 1 248 ? -7.511 17.508 13.033 1.00 91.62 248 ASN A N 1
ATOM 1966 C CA . ASN A 1 248 ? -8.720 17.613 12.224 1.00 91.62 248 ASN A CA 1
ATOM 1967 C C . ASN A 1 248 ? -9.688 16.438 12.509 1.00 91.62 248 ASN A C 1
ATOM 1969 O O . ASN A 1 248 ? -9.338 15.484 13.205 1.00 91.62 248 ASN A O 1
ATOM 1973 N N . GLY A 1 249 ? -10.941 16.548 12.051 1.00 93.94 249 GLY A N 1
ATOM 1974 C CA . GLY A 1 249 ? -11.952 15.499 12.251 1.00 93.94 249 GLY A CA 1
ATOM 1975 C C . GLY A 1 249 ? -11.619 14.213 11.494 1.00 93.94 249 GLY A C 1
ATOM 1976 O O . GLY A 1 249 ? -11.687 13.135 12.066 1.00 93.94 249 GLY A O 1
ATOM 1977 N N . PHE A 1 250 ? -11.150 14.352 10.255 1.00 94.56 250 PHE A N 1
ATOM 1978 C CA . PHE A 1 250 ? -10.801 13.233 9.387 1.00 94.56 250 PHE A CA 1
ATOM 1979 C C . PHE A 1 250 ? -9.733 12.312 10.002 1.00 94.56 250 PHE A C 1
ATOM 1981 O O . PHE A 1 250 ? -9.979 11.128 10.201 1.00 94.56 250 PHE A O 1
ATOM 1988 N N . THR A 1 251 ? -8.581 12.850 10.409 1.00 94.44 251 THR A N 1
ATOM 1989 C CA . THR A 1 251 ? -7.497 12.089 11.047 1.00 94.44 251 THR A CA 1
ATOM 1990 C C . THR A 1 251 ? -7.945 11.451 12.366 1.00 94.44 251 THR A C 1
ATOM 1992 O O . THR A 1 251 ? -7.448 10.386 12.722 1.00 94.44 251 THR A O 1
ATOM 1995 N N . LYS A 1 252 ? -8.895 12.053 13.102 1.00 95.75 252 LYS A N 1
ATOM 1996 C CA . LYS A 1 252 ? -9.473 11.426 14.308 1.00 95.75 252 LYS A CA 1
ATOM 1997 C C . LYS A 1 252 ? -10.302 10.195 13.965 1.00 95.75 252 LYS A C 1
ATOM 1999 O O . LYS A 1 252 ? -10.158 9.183 14.646 1.00 95.75 252 LYS A O 1
ATOM 2004 N N . ASP A 1 253 ? -11.128 10.280 12.928 1.00 97.00 253 ASP A N 1
ATOM 2005 C CA . ASP A 1 253 ? -11.951 9.159 12.469 1.00 97.00 253 ASP A CA 1
ATOM 2006 C C . ASP A 1 253 ? -11.064 8.028 11.921 1.00 97.00 253 ASP A C 1
ATOM 2008 O O . ASP A 1 253 ? -11.260 6.863 12.266 1.00 97.00 253 ASP A O 1
ATOM 2012 N N . VAL A 1 254 ? -10.015 8.381 11.166 1.00 97.19 254 VAL A N 1
ATOM 2013 C CA . VAL A 1 254 ? -8.989 7.443 10.681 1.00 97.19 254 VAL A CA 1
ATOM 2014 C C . VAL A 1 254 ? -8.280 6.744 11.838 1.00 97.19 254 VAL A C 1
ATOM 2016 O O . VAL A 1 254 ? -8.188 5.519 11.849 1.00 97.19 254 VAL A O 1
ATOM 2019 N N . TYR A 1 255 ? -7.812 7.502 12.832 1.00 96.69 255 TYR A N 1
ATOM 2020 C CA . TYR A 1 255 ? -7.141 6.948 14.008 1.00 96.69 255 TYR A CA 1
ATOM 2021 C C . TYR A 1 255 ? -8.060 6.013 14.808 1.00 96.69 255 TYR A C 1
ATOM 2023 O O . TYR A 1 255 ? -7.624 4.953 15.256 1.00 96.69 255 TYR A O 1
ATOM 2031 N N . ALA A 1 256 ? -9.333 6.380 14.990 1.00 97.69 256 ALA A N 1
ATOM 2032 C CA . ALA A 1 256 ? -10.294 5.550 15.712 1.00 97.69 256 ALA A CA 1
ATOM 2033 C C . ALA A 1 256 ? -10.534 4.213 14.993 1.00 97.69 256 ALA A C 1
ATOM 2035 O O . ALA A 1 256 ? -10.462 3.158 15.622 1.00 97.69 256 ALA A O 1
ATOM 2036 N N . LEU A 1 257 ? -10.754 4.257 13.676 1.00 98.31 257 LEU A N 1
ATOM 2037 C CA . LEU A 1 257 ? -10.977 3.062 12.865 1.00 98.31 257 LEU A CA 1
ATOM 2038 C C . LEU A 1 257 ? -9.731 2.166 12.799 1.00 98.31 257 LEU A C 1
ATOM 2040 O O . LEU A 1 257 ? -9.831 0.947 12.919 1.00 98.31 257 LEU A O 1
ATOM 2044 N N . ALA A 1 258 ? -8.549 2.762 12.646 1.00 97.94 258 ALA A N 1
ATOM 2045 C CA . ALA A 1 258 ? -7.296 2.021 12.603 1.00 97.94 258 ALA A CA 1
ATOM 2046 C C . ALA A 1 258 ? -7.014 1.291 13.932 1.00 97.94 258 ALA A C 1
ATOM 2048 O O . ALA A 1 258 ? -6.646 0.116 13.910 1.00 97.94 258 ALA A O 1
ATOM 2049 N N . ASN A 1 259 ? -7.272 1.928 15.082 1.00 97.88 259 ASN A N 1
ATOM 2050 C CA . ASN A 1 259 ? -7.166 1.269 16.390 1.00 97.88 259 ASN A CA 1
ATOM 2051 C C . ASN A 1 259 ? -8.178 0.134 16.573 1.00 97.88 259 ASN A C 1
ATOM 2053 O O . ASN A 1 259 ? -7.819 -0.920 17.092 1.00 97.88 259 ASN A O 1
ATOM 2057 N N . GLU A 1 260 ? -9.414 0.297 16.093 1.00 98.44 260 GLU A N 1
ATOM 2058 C CA . GLU A 1 260 ? -10.398 -0.792 16.104 1.00 98.44 260 GLU A CA 1
ATOM 2059 C C . GLU A 1 260 ? -9.880 -2.021 15.336 1.00 98.44 260 GLU A C 1
ATOM 2061 O O . GLU A 1 260 ? -10.019 -3.162 15.782 1.00 98.44 260 GLU A O 1
ATOM 2066 N N . TRP A 1 261 ? -9.245 -1.808 14.183 1.00 98.50 261 TRP A N 1
ATOM 2067 C CA . TRP A 1 261 ? -8.679 -2.887 13.373 1.00 98.50 261 TRP A CA 1
ATOM 2068 C C . TRP A 1 261 ? -7.463 -3.545 14.032 1.00 98.50 261 TRP A C 1
ATOM 2070 O O . TRP A 1 261 ? -7.357 -4.775 14.017 1.00 98.50 261 TRP A O 1
ATOM 2080 N N . ILE A 1 262 ? -6.587 -2.755 14.662 1.00 97.88 262 ILE A N 1
ATOM 2081 C CA . ILE A 1 262 ? -5.482 -3.264 15.490 1.00 97.88 262 ILE A CA 1
ATOM 2082 C C . ILE A 1 262 ? -6.032 -4.161 16.606 1.00 97.88 262 ILE A C 1
ATOM 2084 O O . ILE A 1 262 ? -5.577 -5.297 16.767 1.00 97.88 262 ILE A O 1
ATOM 2088 N N . ASP A 1 263 ? -7.049 -3.696 17.333 1.00 98.19 263 ASP A N 1
ATOM 2089 C CA . ASP A 1 263 ? -7.685 -4.445 18.418 1.00 98.19 263 ASP A CA 1
ATOM 2090 C C . ASP A 1 263 ? -8.326 -5.741 17.919 1.00 98.19 263 ASP A C 1
ATOM 2092 O O . ASP A 1 263 ? -8.173 -6.790 18.552 1.00 98.19 263 ASP A O 1
ATOM 2096 N N . ASN A 1 264 ? -9.002 -5.715 16.768 1.00 98.50 264 ASN A N 1
ATOM 2097 C CA . ASN A 1 264 ? -9.581 -6.916 16.168 1.00 98.50 264 ASN A CA 1
ATOM 2098 C C . ASN A 1 264 ? -8.509 -7.971 15.843 1.00 98.50 264 ASN A C 1
ATOM 2100 O O . ASN A 1 264 ? -8.733 -9.168 16.052 1.00 98.50 264 ASN A O 1
ATOM 2104 N N . ILE A 1 265 ? -7.330 -7.552 15.377 1.00 98.06 265 ILE A N 1
ATOM 2105 C CA . ILE A 1 265 ? -6.206 -8.456 15.093 1.00 98.06 265 ILE A CA 1
ATOM 2106 C C . ILE A 1 265 ? -5.579 -8.980 16.392 1.00 98.06 265 ILE A C 1
ATOM 2108 O O . ILE A 1 265 ? -5.379 -10.194 16.529 1.00 98.06 265 ILE A O 1
ATOM 2112 N N . ASN A 1 266 ? -5.297 -8.093 17.349 1.00 97.19 266 ASN A N 1
ATOM 2113 C CA . ASN A 1 266 ? -4.613 -8.418 18.604 1.00 97.19 266 ASN A CA 1
ATOM 2114 C C . ASN A 1 266 ? -5.462 -9.299 19.527 1.00 97.19 266 ASN A C 1
ATOM 2116 O O . ASN A 1 266 ? -4.942 -10.224 20.153 1.00 97.19 266 ASN A O 1
ATOM 2120 N N . ASN A 1 267 ? -6.777 -9.074 19.560 1.00 98.06 267 ASN A N 1
ATOM 2121 C CA . ASN A 1 267 ? -7.717 -9.868 20.352 1.00 98.06 267 ASN A CA 1
ATOM 2122 C C . ASN A 1 267 ? -8.138 -11.176 19.657 1.00 98.06 267 ASN A C 1
ATOM 2124 O O . ASN A 1 267 ? -8.950 -11.927 20.197 1.00 98.06 267 ASN A O 1
ATOM 2128 N N . GLY A 1 268 ? -7.596 -11.469 18.468 1.00 97.44 268 GLY A N 1
ATOM 2129 C CA . GLY A 1 268 ? -7.877 -12.702 17.733 1.00 97.44 268 GLY A CA 1
ATOM 2130 C C . GLY A 1 268 ? -9.290 -12.777 17.151 1.00 97.44 268 GLY A C 1
ATOM 2131 O O . GLY A 1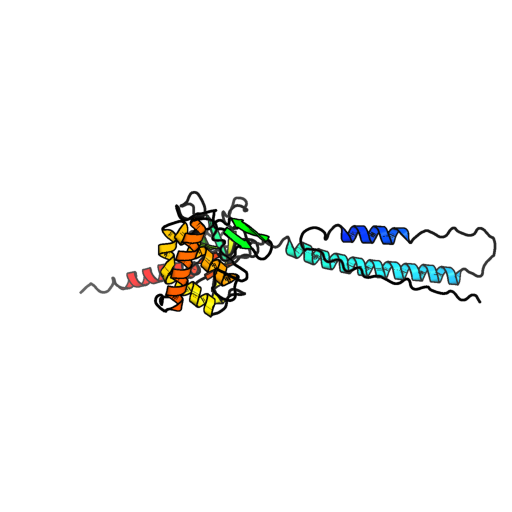 268 ? -9.770 -13.877 16.884 1.00 97.44 268 GLY A O 1
ATOM 2132 N N . ILE A 1 269 ? -9.952 -11.633 16.953 1.00 98.25 269 ILE A N 1
ATOM 2133 C CA . ILE A 1 269 ? -11.242 -11.540 16.255 1.00 98.25 269 ILE A CA 1
ATOM 2134 C C . ILE A 1 269 ? -11.008 -11.743 14.753 1.00 98.25 269 ILE A C 1
ATOM 2136 O O . ILE A 1 269 ? -11.700 -12.534 14.113 1.00 98.25 269 ILE A O 1
ATOM 2140 N N . TRP A 1 270 ? -9.986 -11.086 14.199 1.00 98.44 270 TRP A N 1
ATOM 2141 C CA . TRP A 1 270 ? -9.540 -11.276 12.820 1.00 98.44 270 TRP A CA 1
ATOM 2142 C C . TRP A 1 270 ? -8.464 -12.356 12.751 1.00 98.44 270 TRP A C 1
ATOM 2144 O O . TRP A 1 270 ? -7.341 -12.207 13.248 1.00 98.44 270 TRP A O 1
ATOM 2154 N N . THR A 1 271 ? -8.839 -13.484 12.153 1.00 97.62 271 THR A N 1
ATOM 2155 C CA . THR A 1 271 ? -8.001 -14.691 12.088 1.00 97.62 271 THR A CA 1
ATOM 2156 C C . THR A 1 271 ? -7.620 -15.080 10.668 1.00 97.62 271 THR A C 1
ATOM 2158 O O . THR A 1 271 ? -6.547 -15.659 10.487 1.00 97.62 271 THR A O 1
ATOM 2161 N N . ASP A 1 272 ? -8.441 -14.719 9.680 1.00 98.00 272 ASP A N 1
ATOM 2162 C CA . ASP A 1 272 ? -8.144 -14.942 8.269 1.00 98.00 272 ASP A CA 1
ATOM 2163 C C . ASP A 1 272 ? -6.886 -14.178 7.859 1.00 98.00 272 ASP A C 1
ATOM 2165 O O . ASP A 1 272 ? -6.639 -13.071 8.336 1.00 98.00 272 ASP A O 1
ATOM 2169 N N . THR A 1 273 ? -6.089 -14.776 6.978 1.00 97.62 273 THR A N 1
ATOM 2170 C CA . THR A 1 273 ? -4.843 -14.201 6.465 1.00 97.62 273 THR A CA 1
ATOM 2171 C C . THR A 1 273 ? -4.692 -14.517 4.982 1.00 97.62 273 THR A C 1
ATOM 2173 O O . THR A 1 273 ? -5.164 -15.556 4.512 1.00 97.62 273 THR A O 1
ATOM 2176 N N . VAL A 1 274 ? -4.028 -13.629 4.247 1.00 96.56 274 VAL A N 1
ATOM 2177 C CA . VAL A 1 274 ? -3.698 -13.805 2.829 1.00 96.56 274 VAL A CA 1
ATOM 2178 C C . VAL A 1 274 ? -2.212 -13.576 2.592 1.00 96.56 274 VAL A C 1
ATOM 2180 O O . VAL A 1 274 ? -1.572 -12.790 3.291 1.00 96.56 274 VAL A O 1
ATOM 2183 N N . ASP A 1 275 ? -1.672 -14.250 1.579 1.00 95.94 275 ASP A N 1
ATOM 2184 C CA . ASP A 1 275 ? -0.309 -14.004 1.123 1.00 95.94 275 ASP A CA 1
ATOM 2185 C C . ASP A 1 275 ? -0.236 -12.677 0.363 1.00 95.94 275 ASP A C 1
ATOM 2187 O O . ASP A 1 275 ? -1.064 -12.381 -0.504 1.00 95.94 275 ASP A O 1
ATOM 2191 N N . LEU A 1 276 ? 0.785 -11.886 0.690 1.00 96.94 276 LEU A N 1
ATOM 2192 C CA . LEU A 1 276 ? 1.002 -10.559 0.130 1.00 96.94 276 LEU A CA 1
ATOM 2193 C C . LEU A 1 276 ? 2.292 -10.501 -0.681 1.00 96.94 276 LEU A C 1
ATOM 2195 O O . LEU A 1 276 ? 3.298 -11.158 -0.381 1.00 96.94 276 LEU A O 1
ATOM 2199 N N . TYR A 1 277 ? 2.250 -9.656 -1.699 1.00 96.00 277 TYR A N 1
ATOM 2200 C CA . TYR A 1 277 ? 3.328 -9.387 -2.629 1.00 96.00 277 TYR A CA 1
ATOM 2201 C C . TYR A 1 277 ? 3.646 -7.899 -2.639 1.00 96.00 277 TYR A C 1
ATOM 2203 O O . TYR A 1 277 ? 2.785 -7.053 -2.388 1.00 96.00 277 TYR A O 1
ATOM 2211 N N . VAL A 1 278 ? 4.898 -7.599 -2.959 1.00 96.06 278 VAL A N 1
ATOM 2212 C CA . VAL A 1 278 ? 5.407 -6.244 -3.121 1.00 96.06 278 VAL A CA 1
ATOM 2213 C C . VAL A 1 278 ? 5.835 -6.041 -4.565 1.00 96.06 278 VAL A C 1
ATOM 2215 O O . VAL A 1 278 ? 6.510 -6.893 -5.151 1.00 96.06 278 VAL A O 1
ATOM 2218 N N . LEU A 1 279 ? 5.441 -4.901 -5.121 1.00 94.81 279 LEU A N 1
ATOM 2219 C CA . LEU A 1 279 ? 5.954 -4.354 -6.367 1.00 94.81 279 LEU A CA 1
ATOM 2220 C C . LEU A 1 279 ? 7.019 -3.334 -5.990 1.00 94.81 279 LEU A C 1
ATOM 2222 O O . LEU A 1 279 ? 6.688 -2.250 -5.517 1.00 94.81 279 LEU A O 1
ATOM 2226 N N . LYS A 1 280 ? 8.280 -3.722 -6.160 1.00 93.56 280 LYS A N 1
ATOM 2227 C CA . LYS A 1 280 ? 9.434 -2.956 -5.712 1.00 93.56 280 LYS A CA 1
ATOM 2228 C C . LYS A 1 280 ? 10.105 -2.213 -6.856 1.00 93.56 280 LYS A C 1
ATOM 2230 O O . LYS A 1 280 ? 10.430 -2.822 -7.881 1.00 93.56 280 LYS A O 1
ATOM 2235 N N . ASP A 1 281 ? 10.386 -0.937 -6.642 1.00 91.31 281 ASP A N 1
ATOM 2236 C CA . ASP A 1 281 ? 11.307 -0.144 -7.436 1.00 91.31 281 ASP A CA 1
ATOM 2237 C C . ASP A 1 281 ? 12.049 0.881 -6.565 1.00 91.31 281 ASP A C 1
ATOM 2239 O O . ASP A 1 281 ? 11.557 1.411 -5.584 1.00 91.31 281 ASP A O 1
ATOM 2243 N N . HIS A 1 282 ? 13.290 1.180 -6.922 1.00 87.19 282 HIS A N 1
ATOM 2244 C CA . HIS A 1 282 ? 14.107 2.133 -6.166 1.00 87.19 282 HIS A CA 1
ATOM 2245 C C . HIS A 1 282 ? 13.905 3.589 -6.615 1.00 87.19 282 HIS A C 1
ATOM 2247 O O . HIS A 1 282 ? 14.470 4.505 -6.019 1.00 87.19 282 HIS A O 1
ATOM 2253 N N . CYS A 1 283 ? 13.160 3.803 -7.702 1.00 87.25 283 CYS A N 1
ATOM 2254 C CA . CYS A 1 283 ? 12.906 5.111 -8.285 1.00 87.25 283 CYS A CA 1
ATOM 2255 C C . CYS A 1 283 ? 11.431 5.503 -8.273 1.00 87.25 283 CYS A C 1
ATOM 2257 O O . CYS A 1 283 ? 11.126 6.629 -8.675 1.00 87.25 283 CYS A O 1
ATOM 2259 N N . SER A 1 284 ? 10.537 4.622 -7.848 1.00 90.62 284 SER A N 1
ATOM 2260 C CA . SER A 1 284 ? 9.101 4.832 -7.794 1.00 90.62 284 SER A CA 1
ATOM 2261 C C . SER A 1 284 ? 8.552 4.160 -6.549 1.00 90.62 284 SER A C 1
ATOM 2263 O O . SER A 1 284 ? 9.102 3.174 -6.086 1.00 90.62 284 SER A O 1
ATOM 2265 N N . GLN A 1 285 ? 7.439 4.688 -6.055 1.00 92.62 285 GLN A N 1
ATOM 2266 C CA . GLN A 1 285 ? 6.719 4.161 -4.907 1.00 92.62 285 GLN A CA 1
ATOM 2267 C C . GLN A 1 285 ? 6.509 2.641 -4.957 1.00 92.62 285 GLN A C 1
ATOM 2269 O O . GLN A 1 285 ? 5.893 2.132 -5.894 1.00 92.62 285 GLN A O 1
ATOM 2274 N N . ASP A 1 286 ? 6.930 1.957 -3.894 1.00 95.31 286 ASP A N 1
ATOM 2275 C CA . ASP A 1 286 ? 6.653 0.538 -3.697 1.00 95.31 286 ASP A CA 1
ATOM 2276 C C . ASP A 1 286 ? 5.173 0.315 -3.364 1.00 95.31 286 ASP A C 1
ATOM 2278 O O . ASP A 1 286 ? 4.549 1.094 -2.628 1.00 95.31 286 ASP A O 1
ATOM 2282 N N . PHE A 1 287 ? 4.612 -0.775 -3.888 1.00 96.06 287 PHE A N 1
ATOM 2283 C CA . PHE A 1 287 ? 3.211 -1.139 -3.675 1.00 96.06 287 PHE A CA 1
ATOM 2284 C C . PHE A 1 287 ? 3.063 -2.501 -3.020 1.00 96.06 287 PHE A C 1
ATOM 2286 O O . PHE A 1 287 ? 3.806 -3.427 -3.333 1.00 96.06 287 PHE A O 1
ATOM 2293 N N .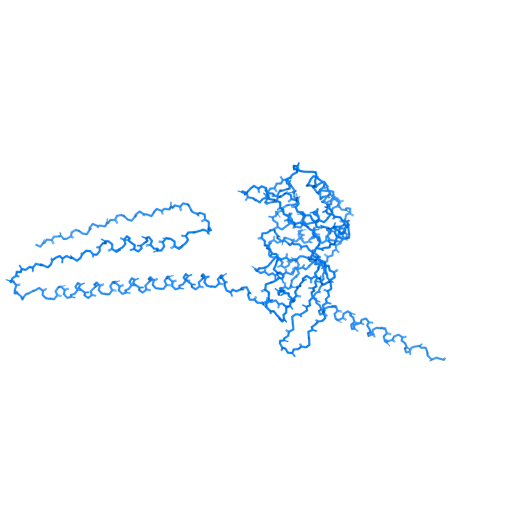 ILE A 1 288 ? 2.034 -2.643 -2.192 1.00 97.12 288 ILE A N 1
ATOM 2294 C CA . ILE A 1 288 ? 1.596 -3.917 -1.619 1.00 97.12 288 ILE A CA 1
ATOM 2295 C C . ILE A 1 288 ? 0.292 -4.382 -2.278 1.00 97.12 288 ILE A C 1
ATOM 2297 O O . ILE A 1 288 ? -0.600 -3.571 -2.543 1.00 97.12 288 ILE A O 1
ATOM 2301 N N . THR A 1 289 ? 0.188 -5.676 -2.590 1.00 96.56 289 THR A N 1
ATOM 2302 C CA . THR A 1 289 ? -0.988 -6.281 -3.241 1.00 96.56 289 THR A CA 1
ATOM 2303 C C . THR A 1 289 ? -1.090 -7.790 -2.982 1.00 96.56 289 THR A C 1
ATOM 2305 O O . THR A 1 289 ? -0.123 -8.422 -2.566 1.00 96.56 289 THR A O 1
ATOM 2308 N N . THR A 1 290 ? -2.250 -8.391 -3.259 1.00 93.12 290 THR A N 1
ATOM 2309 C CA . THR A 1 290 ? -2.457 -9.852 -3.253 1.00 93.12 290 THR A CA 1
ATOM 2310 C C . THR A 1 290 ? -2.237 -10.508 -4.611 1.00 93.12 290 THR A C 1
ATOM 2312 O O . THR A 1 290 ? -2.258 -11.733 -4.688 1.00 93.12 290 THR A O 1
ATOM 2315 N N . VAL A 1 291 ? -2.061 -9.740 -5.694 1.00 79.12 291 VAL A N 1
ATOM 2316 C CA . VAL A 1 291 ? -1.960 -10.316 -7.041 1.00 79.12 291 VAL A CA 1
ATOM 2317 C C . VAL A 1 291 ? -0.641 -11.082 -7.198 1.00 79.12 291 VAL A C 1
ATOM 2319 O O . VAL A 1 291 ? 0.424 -10.458 -7.190 1.00 79.12 291 VAL A O 1
ATOM 2322 N N . PRO A 1 292 ? -0.690 -12.419 -7.369 1.00 62.97 292 PRO A N 1
ATOM 2323 C CA . PRO A 1 292 ? 0.496 -13.204 -7.656 1.00 62.97 292 PRO A CA 1
ATOM 2324 C C . PRO A 1 292 ? 0.950 -12.962 -9.096 1.00 62.97 292 PRO A C 1
ATOM 2326 O O . PRO A 1 292 ? 0.171 -12.523 -9.944 1.00 62.97 292 PRO A O 1
ATOM 2329 N N . GLU A 1 293 ? 2.216 -13.275 -9.377 1.00 57.38 293 GLU A N 1
ATOM 2330 C CA . GLU A 1 293 ? 2.843 -13.075 -10.687 1.00 57.38 293 GLU A CA 1
ATOM 2331 C C . GLU A 1 293 ? 1.918 -13.507 -11.847 1.00 57.38 293 GLU A C 1
ATOM 2333 O O . GLU A 1 293 ? 1.305 -14.581 -11.758 1.00 57.38 293 GLU A O 1
ATOM 2338 N N . PRO A 1 294 ? 1.808 -12.733 -12.948 1.00 59.69 294 PRO A N 1
ATOM 2339 C CA . PRO A 1 294 ? 0.790 -12.981 -13.977 1.00 59.69 294 PRO A CA 1
ATOM 2340 C C . PRO A 1 294 ? 0.880 -14.375 -14.633 1.00 59.69 294 PRO A C 1
ATOM 2342 O O . PRO A 1 294 ? -0.125 -14.898 -15.127 1.00 59.69 294 PRO A O 1
ATOM 2345 N N . THR A 1 295 ? 2.035 -15.041 -14.540 1.00 61.66 295 THR A N 1
ATOM 2346 C CA . THR A 1 295 ? 2.256 -16.422 -14.992 1.00 61.66 295 THR A CA 1
ATOM 2347 C C . THR A 1 295 ? 1.365 -17.413 -14.245 1.00 61.66 295 THR A C 1
ATOM 2349 O O . THR A 1 295 ? 0.835 -18.356 -14.840 1.00 61.66 295 THR A O 1
ATOM 2352 N N . SER A 1 296 ? 1.137 -17.177 -12.952 1.00 61.47 296 SER A N 1
ATOM 2353 C CA . SER A 1 296 ? 0.278 -18.000 -12.100 1.00 61.47 296 SER A CA 1
ATOM 2354 C C . SER A 1 296 ? -1.189 -17.864 -12.507 1.00 61.47 296 SER A C 1
ATOM 2356 O O . SER A 1 296 ? -1.923 -18.852 -12.521 1.00 61.47 296 SER A O 1
ATOM 2358 N N . MET A 1 297 ? -1.608 -16.667 -12.933 1.00 63.25 297 MET A N 1
ATOM 2359 C CA . MET A 1 297 ? -2.956 -16.430 -13.461 1.00 63.25 297 MET A CA 1
ATOM 2360 C C . MET A 1 297 ? -3.156 -17.102 -14.822 1.00 63.25 297 MET A C 1
ATOM 2362 O O . MET A 1 297 ? -4.192 -17.729 -15.061 1.00 63.25 297 MET A O 1
ATOM 2366 N N . ALA A 1 298 ? -2.151 -17.033 -15.700 1.00 61.12 298 ALA A N 1
ATOM 2367 C CA . ALA A 1 298 ? -2.175 -17.730 -16.983 1.00 61.12 298 ALA A CA 1
ATOM 2368 C C . ALA A 1 298 ? -2.275 -19.255 -16.789 1.00 61.12 298 ALA A C 1
ATOM 2370 O O . ALA A 1 298 ? -3.082 -19.915 -17.447 1.00 61.12 298 ALA A O 1
ATOM 2371 N N . LEU A 1 299 ? -1.522 -19.814 -15.837 1.00 66.06 299 LEU A N 1
ATOM 2372 C CA . LEU A 1 299 ? -1.593 -21.232 -15.478 1.00 66.06 299 LEU A CA 1
ATOM 2373 C C . LEU A 1 299 ? -2.934 -21.618 -14.845 1.00 66.06 299 LEU A C 1
ATOM 2375 O O . LEU A 1 299 ? -3.457 -22.682 -15.172 1.00 66.06 299 LEU A O 1
ATOM 2379 N N . ALA A 1 300 ? -3.526 -20.768 -14.004 1.00 65.56 300 ALA A N 1
ATOM 2380 C CA . ALA A 1 300 ? -4.848 -21.014 -13.427 1.00 65.56 300 ALA A CA 1
ATOM 2381 C C . ALA A 1 300 ? -5.948 -21.044 -14.502 1.00 65.56 300 ALA A C 1
ATOM 2383 O O . ALA A 1 300 ? -6.796 -21.939 -14.494 1.00 65.56 300 ALA A O 1
ATOM 2384 N N . LEU A 1 301 ? -5.904 -20.128 -15.476 1.00 63.72 301 LEU A N 1
ATOM 2385 C CA . LEU A 1 301 ? -6.849 -20.101 -16.597 1.00 63.72 301 LEU A CA 1
ATOM 2386 C C . LEU A 1 301 ? -6.683 -21.314 -17.521 1.00 63.72 301 LEU A C 1
ATOM 2388 O O . LEU A 1 301 ? -7.667 -21.975 -17.863 1.00 63.72 301 LEU A O 1
ATOM 2392 N N . VAL A 1 302 ? -5.445 -21.655 -17.893 1.00 67.25 302 VAL A N 1
ATOM 2393 C CA . VAL A 1 302 ? -5.164 -22.826 -18.740 1.00 67.25 302 VAL A CA 1
ATOM 2394 C C . VAL A 1 302 ? -5.515 -24.127 -18.007 1.00 67.25 302 VAL A C 1
ATOM 2396 O O . VAL A 1 302 ? -6.165 -25.004 -18.581 1.00 67.25 302 VAL A O 1
ATOM 2399 N N . GLY A 1 303 ? -5.158 -24.242 -16.726 1.00 67.50 303 GLY A N 1
ATOM 2400 C CA . GLY A 1 303 ? -5.478 -25.390 -15.878 1.00 67.50 303 GLY A CA 1
ATOM 2401 C C . GLY A 1 303 ? -6.983 -25.570 -15.663 1.00 67.50 303 GLY A C 1
ATOM 2402 O O . GLY A 1 303 ? -7.496 -26.683 -15.798 1.00 67.50 303 GLY A O 1
ATOM 2403 N N . GLY A 1 304 ? -7.713 -24.478 -15.419 1.00 66.69 304 GLY A N 1
ATOM 2404 C CA . GLY A 1 304 ? -9.170 -24.487 -15.276 1.00 66.69 304 GLY A CA 1
ATOM 2405 C C . GLY A 1 304 ? -9.885 -24.951 -16.549 1.00 66.69 304 GLY A C 1
ATOM 2406 O O . GLY A 1 304 ? -10.788 -25.791 -16.491 1.00 66.69 304 GLY A O 1
ATOM 2407 N N . LEU A 1 305 ? -9.433 -24.497 -17.722 1.00 70.31 305 LEU A N 1
ATOM 2408 C CA . LEU A 1 305 ? -9.992 -24.924 -19.010 1.00 70.31 305 LEU A CA 1
ATOM 2409 C C . LEU A 1 305 ? -9.705 -26.403 -19.321 1.00 70.31 305 LEU A C 1
ATOM 2411 O O . LEU A 1 305 ? -10.572 -27.097 -19.862 1.00 70.31 305 LEU A O 1
ATOM 2415 N N . MET A 1 306 ? -8.533 -26.923 -18.942 1.00 71.69 306 MET A N 1
ATOM 2416 C CA . MET A 1 306 ? -8.209 -28.344 -19.126 1.00 71.69 306 MET A CA 1
ATOM 2417 C C . MET A 1 306 ? -9.089 -29.271 -18.273 1.00 71.69 306 MET A C 1
ATOM 2419 O O . MET A 1 306 ? -9.447 -30.363 -18.729 1.00 71.69 306 MET A O 1
ATOM 2423 N N . LEU A 1 307 ? -9.487 -28.845 -17.071 1.00 67.44 307 LEU A N 1
ATOM 2424 C CA . LEU A 1 307 ? -10.388 -29.618 -16.209 1.00 67.44 307 LEU A CA 1
ATOM 2425 C C . LEU A 1 307 ? -11.829 -29.628 -16.742 1.00 67.44 307 LEU A C 1
ATOM 2427 O O . LEU A 1 307 ? -12.471 -30.681 -16.760 1.00 67.44 307 LEU A O 1
ATOM 2431 N N . LEU A 1 308 ? -12.309 -28.503 -17.283 1.00 65.94 308 LEU A N 1
ATOM 2432 C CA . LEU A 1 308 ? -13.638 -28.415 -17.904 1.00 65.94 308 LEU A CA 1
ATOM 2433 C C . LEU A 1 308 ? -13.743 -29.232 -19.206 1.00 65.94 308 LEU A C 1
ATOM 2435 O O . LEU A 1 308 ? -14.801 -29.787 -19.513 1.00 65.94 308 LEU A O 1
ATOM 2439 N N . GLY A 1 309 ? -12.642 -29.382 -19.949 1.00 63.06 309 GLY A N 1
ATOM 2440 C CA . GLY A 1 309 ? -12.594 -30.208 -21.161 1.00 63.06 309 GLY A CA 1
ATOM 2441 C C . GLY A 1 309 ? -12.682 -31.719 -20.903 1.00 63.06 309 GLY A C 1
ATOM 2442 O O . GLY A 1 309 ? -13.137 -32.472 -21.769 1.00 63.06 309 GLY A O 1
ATOM 2443 N N . ARG A 1 310 ? -12.290 -32.186 -19.711 1.00 62.97 310 ARG A N 1
ATOM 2444 C CA . ARG A 1 310 ? -12.227 -33.623 -19.391 1.00 62.97 310 ARG A CA 1
ATOM 2445 C C . ARG A 1 310 ? -13.562 -34.206 -18.907 1.00 62.97 310 ARG A C 1
ATOM 2447 O O . ARG A 1 310 ? -13.784 -35.404 -19.064 1.00 62.97 310 ARG A O 1
ATOM 2454 N N . GLY A 1 311 ? -14.479 -33.370 -18.412 1.00 59.84 311 GLY A N 1
ATOM 2455 C CA . GLY A 1 311 ? -15.795 -33.792 -17.906 1.00 59.84 311 GLY A CA 1
ATOM 2456 C C . GLY A 1 311 ? -16.850 -34.110 -18.977 1.00 59.84 311 GLY A C 1
ATOM 2457 O O . GLY A 1 311 ? -17.859 -34.743 -18.679 1.00 59.84 311 GLY A O 1
ATOM 2458 N N . ARG A 1 312 ? -16.639 -33.721 -20.243 1.00 57.62 312 ARG A N 1
ATOM 2459 C CA . ARG A 1 312 ? -17.643 -33.903 -21.314 1.00 57.62 312 ARG A CA 1
ATOM 2460 C C . ARG A 1 312 ? -17.586 -35.245 -22.055 1.00 57.62 312 ARG A C 1
ATOM 2462 O O . ARG A 1 312 ? -18.452 -35.496 -22.885 1.00 57.62 312 ARG A O 1
ATOM 2469 N N . ARG A 1 313 ? -16.622 -36.128 -21.761 1.00 59.12 313 ARG A N 1
ATOM 2470 C CA . ARG A 1 313 ? -16.486 -37.434 -22.448 1.00 59.12 313 ARG A CA 1
ATOM 2471 C C . ARG A 1 313 ? -17.192 -38.618 -21.770 1.00 59.12 313 ARG A C 1
ATOM 2473 O O . ARG A 1 313 ? -17.050 -39.731 -22.254 1.00 59.12 313 ARG A O 1
ATOM 2480 N N . GLN A 1 314 ? -17.964 -38.414 -20.699 1.00 57.78 314 GLN A N 1
ATOM 2481 C CA . GLN A 1 314 ? -18.605 -39.518 -19.953 1.00 57.78 314 GLN A CA 1
ATOM 2482 C C . GLN A 1 314 ? -20.139 -39.602 -20.069 1.00 57.78 314 GLN A C 1
ATOM 2484 O O . GLN A 1 314 ? -20.784 -40.227 -19.234 1.00 57.78 314 GLN A O 1
ATOM 2489 N N . ARG A 1 315 ? -20.758 -39.021 -21.104 1.00 55.91 315 ARG A N 1
ATOM 2490 C CA . ARG A 1 315 ? -22.190 -39.247 -21.384 1.00 55.91 315 ARG A CA 1
ATOM 2491 C C . ARG A 1 315 ? -22.436 -39.636 -22.836 1.00 55.91 315 ARG A C 1
ATOM 2493 O O . ARG A 1 315 ? -22.980 -38.848 -23.598 1.00 55.91 315 ARG A O 1
ATOM 2500 N N . ILE A 1 316 ? -22.029 -40.851 -23.192 1.00 54.88 316 ILE A N 1
ATOM 2501 C CA . ILE A 1 316 ? -22.692 -41.649 -24.229 1.00 54.88 316 ILE A CA 1
ATOM 2502 C C . ILE A 1 316 ? -22.720 -43.084 -23.691 1.00 54.88 316 ILE A C 1
ATOM 2504 O O . ILE A 1 316 ? -21.686 -43.748 -23.652 1.00 54.88 316 ILE A O 1
ATOM 2508 N N . ALA A 1 317 ? -23.890 -43.492 -23.208 1.00 54.44 317 ALA A N 1
ATOM 2509 C CA . ALA A 1 317 ? -24.295 -44.866 -22.940 1.00 54.44 317 ALA A CA 1
ATOM 2510 C C . ALA A 1 317 ? -25.641 -45.066 -23.641 1.00 54.44 317 ALA A C 1
ATOM 2512 O O . ALA A 1 317 ? -26.431 -44.090 -23.623 1.00 54.44 317 ALA A O 1
#